Protein AF-A0A523Q8K5-F1 (afdb_monomer)

Mean predicted aligned error: 9.38 Å

Radius of gyration: 21.34 Å; Cα contacts (8 Å, |Δi|>4): 319; chains: 1; bounding box: 46×51×68 Å

Secondary structure (DSSP, 8-state):
-HHHHHHHHH-----S-EEEEEIIIIISTT-TTEEEEEETTEEEEEESS---HHHHHHHHHHHHHHHHHHSTTSPPEEEEEEE-----S----------S-------EEEEEEES---SSEEEEETTEEEEE-S---HHHHHHHHHTTHHHHS-TT-EEEEEE--TTS-THHHHHHHHHH-TTEEEEEEEPPPGGG--S-TTTS-EEEEEEEPPTT-------

Nearest PDB structures (foldseek):
  4hlb-assembly1_A  TM=6.028E-01  e=1.874E+00  Desulfovibrio piger ATCC 29098
  6n4o-assembly1_A  TM=7.023E-01  e=4.648E+00  Homo sapiens
  7d5y-assembly1_A  TM=3.509E-01  e=3.042E+00  Vibrio vulnificus
  7swf-assembly1_A  TM=4.786E-01  e=6.684E+00  Arabidopsis thaliana

Structure (mmCIF, N/CA/C/O backbone):
data_AF-A0A523Q8K5-F1
#
_entry.id   AF-A0A523Q8K5-F1
#
loop_
_atom_site.group_PDB
_atom_site.id
_atom_site.type_symbol
_atom_site.label_atom_id
_atom_site.label_alt_id
_atom_site.label_comp_id
_atom_site.label_asym_id
_atom_site.label_entity_id
_atom_site.label_seq_id
_atom_site.pdbx_PDB_ins_code
_atom_site.Cartn_x
_atom_site.Cartn_y
_atom_site.Cartn_z
_atom_site.occupancy
_atom_site.B_iso_or_equiv
_atom_site.auth_seq_id
_atom_site.auth_comp_id
_atom_site.auth_asym_id
_atom_site.auth_atom_id
_atom_site.pdbx_PDB_model_num
ATOM 1 N N . MET A 1 1 ? 18.437 1.087 -11.533 1.00 86.62 1 MET A N 1
ATOM 2 C CA . MET A 1 1 ? 17.273 0.336 -12.068 1.00 86.62 1 MET A CA 1
ATOM 3 C C . MET A 1 1 ? 17.537 -1.158 -12.331 1.00 86.62 1 MET A C 1
ATOM 5 O O . MET A 1 1 ? 16.583 -1.924 -12.376 1.00 86.62 1 MET A O 1
ATOM 9 N N . ARG A 1 2 ? 18.792 -1.629 -12.455 1.00 93.06 2 ARG A N 1
ATOM 10 C CA . ARG A 1 2 ? 19.117 -3.039 -12.772 1.00 93.06 2 ARG A CA 1
ATOM 11 C C . ARG A 1 2 ? 18.414 -4.084 -11.886 1.00 93.06 2 ARG A C 1
ATOM 13 O O . ARG A 1 2 ? 17.938 -5.081 -12.414 1.00 93.06 2 ARG A O 1
ATOM 20 N N . ALA A 1 3 ? 18.341 -3.871 -10.569 1.00 92.94 3 ALA A N 1
ATOM 21 C CA . ALA A 1 3 ? 17.717 -4.838 -9.655 1.00 92.94 3 ALA A CA 1
ATOM 22 C C . ALA A 1 3 ? 16.199 -4.963 -9.875 1.00 92.94 3 ALA A C 1
ATOM 24 O O . ALA A 1 3 ? 15.661 -6.068 -9.837 1.00 92.94 3 ALA A O 1
ATOM 25 N N . LEU A 1 4 ? 15.530 -3.845 -10.170 1.00 95.88 4 LEU A N 1
ATOM 26 C CA . LEU A 1 4 ? 14.110 -3.825 -10.520 1.00 95.88 4 LEU A CA 1
ATOM 27 C C . LEU A 1 4 ? 13.857 -4.638 -11.797 1.00 95.88 4 LEU A C 1
ATOM 29 O O . LEU A 1 4 ? 13.011 -5.526 -11.795 1.00 95.88 4 LEU A O 1
ATOM 33 N N . LEU A 1 5 ? 14.638 -4.401 -12.857 1.00 97.31 5 LEU A N 1
ATOM 34 C CA . LEU A 1 5 ? 14.498 -5.132 -14.124 1.00 97.31 5 LEU A CA 1
ATOM 35 C C . LEU A 1 5 ? 14.754 -6.637 -13.958 1.00 97.31 5 LEU A C 1
ATOM 37 O O . LEU A 1 5 ? 14.007 -7.449 -14.494 1.00 97.31 5 LEU A O 1
ATOM 41 N N . ALA A 1 6 ? 15.768 -7.019 -13.175 1.00 96.31 6 ALA A N 1
ATOM 42 C CA . ALA A 1 6 ? 16.038 -8.425 -12.867 1.00 96.31 6 ALA A CA 1
ATOM 43 C C . ALA A 1 6 ? 14.887 -9.082 -12.077 1.00 96.31 6 ALA A C 1
ATOM 45 O O . ALA A 1 6 ? 14.544 -10.241 -12.318 1.00 96.31 6 ALA A O 1
ATOM 46 N N . THR A 1 7 ? 14.261 -8.330 -11.167 1.00 95.81 7 THR A N 1
ATOM 47 C CA . THR A 1 7 ? 13.085 -8.793 -10.414 1.00 95.81 7 THR A CA 1
ATOM 48 C C . THR A 1 7 ? 11.903 -9.021 -11.352 1.00 95.81 7 THR A C 1
ATOM 50 O O . THR A 1 7 ? 11.294 -10.085 -11.312 1.00 95.81 7 THR A O 1
ATOM 53 N N . ILE A 1 8 ? 11.627 -8.077 -12.260 1.00 97.69 8 ILE A N 1
ATOM 54 C CA . ILE A 1 8 ? 10.577 -8.223 -13.278 1.00 97.69 8 ILE A CA 1
ATOM 55 C C . ILE A 1 8 ? 10.840 -9.459 -14.147 1.00 97.69 8 ILE A C 1
ATOM 57 O O . ILE A 1 8 ? 9.945 -10.275 -14.327 1.00 97.69 8 ILE A O 1
ATOM 61 N N . ALA A 1 9 ? 12.072 -9.662 -14.619 1.00 97.38 9 ALA A N 1
ATOM 62 C CA . ALA A 1 9 ? 12.415 -10.794 -15.484 1.00 97.38 9 ALA A CA 1
ATOM 63 C C . ALA A 1 9 ? 12.186 -12.177 -14.836 1.00 97.38 9 ALA A C 1
ATOM 65 O O . ALA A 1 9 ? 11.936 -13.152 -15.538 1.00 97.38 9 ALA A O 1
ATOM 66 N N . SER A 1 10 ? 12.259 -12.279 -13.505 1.00 95.88 10 SER A N 1
ATOM 67 C CA . SER A 1 10 ? 12.123 -13.541 -12.753 1.00 95.88 10 SER A CA 1
ATOM 68 C C . SER A 1 10 ? 10.786 -13.695 -12.017 1.00 95.88 10 SER A C 1
ATOM 70 O O . SER A 1 10 ? 10.537 -14.710 -11.368 1.00 95.88 10 SER A O 1
ATOM 72 N N . LEU A 1 11 ? 9.901 -12.711 -12.147 1.00 93.12 11 LEU A N 1
ATOM 73 C CA . LEU A 1 11 ? 8.642 -12.591 -11.423 1.00 93.12 11 LEU A CA 1
ATOM 74 C C . LEU A 1 11 ? 7.712 -13.803 -11.630 1.00 93.12 11 LEU A C 1
ATOM 76 O O . LEU A 1 11 ? 7.377 -14.092 -12.781 1.00 93.12 11 LEU A O 1
ATOM 80 N N . PRO A 1 12 ? 7.249 -14.513 -10.585 1.00 93.75 12 PRO A N 1
ATOM 81 C CA . PRO A 1 12 ? 6.134 -15.454 -10.727 1.00 93.75 12 PRO A CA 1
ATOM 82 C C . PRO A 1 12 ? 4.828 -14.703 -11.013 1.00 93.75 12 PRO A C 1
ATOM 84 O O . PRO A 1 12 ? 4.710 -13.537 -10.657 1.00 93.75 12 PRO A O 1
ATOM 87 N N . LYS A 1 13 ? 3.817 -15.358 -11.602 1.00 91.12 13 LYS A N 1
ATOM 88 C CA . LYS A 1 13 ? 2.498 -14.734 -11.815 1.00 91.12 13 LYS A CA 1
ATOM 89 C C . LYS A 1 13 ? 1.802 -14.475 -10.469 1.00 91.12 13 LYS A C 1
ATOM 91 O O . LYS A 1 13 ? 1.384 -15.446 -9.835 1.00 91.12 13 LYS A O 1
ATOM 96 N N . PRO A 1 14 ? 1.629 -13.214 -10.035 1.00 90.75 14 PRO A N 1
ATOM 97 C CA . PRO A 1 14 ? 0.889 -12.933 -8.814 1.00 90.75 14 PRO A CA 1
ATOM 98 C C . PRO A 1 14 ? -0.620 -13.108 -9.036 1.00 90.75 14 PRO A C 1
ATOM 100 O O . PRO A 1 14 ? -1.152 -12.793 -10.102 1.00 90.75 14 PRO A O 1
ATOM 103 N N . THR A 1 15 ? -1.318 -13.611 -8.019 1.00 89.88 15 THR A N 1
ATOM 104 C CA . THR A 1 15 ? -2.781 -13.816 -8.030 1.00 89.88 15 THR A CA 1
ATOM 105 C C . THR A 1 15 ? -3.521 -12.917 -7.042 1.00 89.88 15 THR A C 1
ATOM 107 O O . THR A 1 15 ? -4.728 -12.731 -7.172 1.00 89.88 15 THR A O 1
ATOM 110 N N . GLN A 1 16 ? -2.805 -12.343 -6.078 1.00 91.75 16 GLN A N 1
ATOM 111 C CA . GLN A 1 16 ? -3.324 -11.463 -5.034 1.00 91.75 16 GLN A CA 1
ATOM 112 C C . GLN A 1 16 ? -2.511 -10.171 -4.991 1.00 91.75 16 GLN A C 1
ATOM 114 O O . GLN A 1 16 ? -1.497 -10.049 -5.685 1.00 91.75 16 GLN A O 1
ATOM 119 N N . ALA A 1 17 ? -2.970 -9.208 -4.190 1.00 93.19 17 ALA A N 1
ATOM 120 C CA . ALA A 1 17 ? -2.175 -8.024 -3.908 1.00 93.19 17 ALA A CA 1
ATOM 121 C C . ALA A 1 17 ? -0.816 -8.413 -3.321 1.00 93.19 17 ALA A C 1
ATOM 123 O O . ALA A 1 17 ? -0.751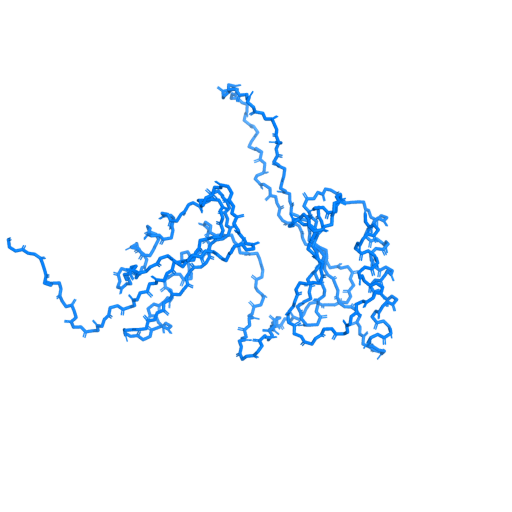 -9.219 -2.396 1.00 93.19 17 ALA A O 1
ATOM 124 N N . CYS A 1 18 ? 0.267 -7.850 -3.847 1.00 91.75 18 CYS A N 1
ATOM 125 C CA . CYS A 1 18 ? 1.588 -8.050 -3.265 1.00 91.75 18 CYS A CA 1
ATOM 126 C C . CYS A 1 18 ? 2.567 -6.943 -3.650 1.00 91.75 18 CYS A C 1
ATOM 128 O O . CYS A 1 18 ? 2.466 -6.327 -4.712 1.00 91.75 18 CYS A O 1
ATOM 130 N N . ARG A 1 19 ? 3.574 -6.743 -2.796 1.00 92.44 19 ARG A N 1
ATOM 131 C CA . ARG A 1 19 ? 4.775 -5.995 -3.158 1.00 92.44 19 ARG A CA 1
ATOM 132 C C . ARG A 1 19 ? 5.777 -6.934 -3.808 1.00 92.44 19 ARG A C 1
ATOM 134 O O . ARG A 1 19 ? 6.246 -7.876 -3.178 1.00 92.44 19 ARG A O 1
ATOM 141 N N . VAL A 1 20 ? 6.132 -6.637 -5.050 1.00 93.56 20 VAL A N 1
ATOM 142 C CA . VAL A 1 20 ? 7.079 -7.421 -5.849 1.00 93.56 20 VAL A CA 1
ATOM 143 C C . VAL A 1 20 ? 8.499 -6.884 -5.729 1.00 93.56 20 VAL A C 1
ATOM 145 O O . VAL A 1 20 ? 9.450 -7.658 -5.685 1.00 93.56 20 VAL A O 1
ATOM 148 N N . PHE A 1 21 ? 8.658 -5.563 -5.649 1.00 92.94 21 PHE A N 1
ATOM 149 C CA . PHE A 1 21 ? 9.959 -4.932 -5.452 1.00 92.94 21 PHE A CA 1
ATOM 150 C C . PHE A 1 21 ? 9.873 -3.869 -4.364 1.00 92.94 21 PHE A C 1
ATOM 152 O O . PHE A 1 21 ? 9.024 -2.977 -4.422 1.00 92.94 21 PHE A O 1
ATOM 159 N N . HIS A 1 22 ? 10.774 -3.938 -3.383 1.00 88.12 22 HIS A N 1
ATOM 160 C CA . HIS A 1 22 ? 10.856 -2.971 -2.294 1.00 88.12 22 HIS A CA 1
ATOM 161 C C . HIS A 1 22 ? 12.260 -2.370 -2.191 1.00 88.12 22 HIS A C 1
ATOM 163 O O . HIS A 1 22 ? 13.098 -2.834 -1.422 1.00 88.12 22 HIS A O 1
ATOM 169 N N . GLY A 1 23 ? 12.524 -1.314 -2.961 1.00 85.31 23 GLY A N 1
ATOM 170 C CA . GLY A 1 23 ? 13.805 -0.615 -2.913 1.00 85.31 23 GLY A CA 1
ATOM 171 C C . GLY A 1 23 ? 13.998 0.176 -1.623 1.00 85.31 23 GLY A C 1
ATOM 172 O O . GLY A 1 23 ? 15.058 0.113 -1.004 1.00 85.31 23 GLY A O 1
ATOM 173 N N . ARG A 1 24 ? 12.962 0.905 -1.188 1.00 74.12 24 ARG A N 1
ATOM 174 C CA . ARG A 1 24 ? 13.029 1.837 -0.048 1.00 74.12 24 ARG A CA 1
ATOM 175 C C . ARG A 1 24 ? 13.482 1.199 1.270 1.00 74.12 24 ARG A C 1
ATOM 177 O O . ARG A 1 24 ? 14.104 1.878 2.078 1.00 74.12 24 ARG A O 1
ATOM 184 N N . GLY A 1 25 ? 13.198 -0.085 1.479 1.00 66.44 25 GLY A N 1
ATOM 185 C CA . GLY A 1 25 ? 13.599 -0.821 2.682 1.00 66.44 25 GLY A CA 1
ATOM 186 C C . GLY A 1 25 ? 15.080 -1.204 2.735 1.00 66.44 25 GLY A C 1
ATOM 187 O O . GLY A 1 25 ? 15.475 -1.925 3.642 1.00 66.44 25 GLY A O 1
ATOM 188 N N . GLY A 1 26 ? 15.900 -0.781 1.764 1.00 70.50 26 GLY A N 1
ATOM 189 C CA . GLY A 1 26 ? 17.350 -1.002 1.773 1.00 70.50 26 GLY A CA 1
ATOM 190 C C . GLY A 1 26 ? 17.799 -2.407 1.354 1.00 70.50 26 GLY A C 1
ATOM 191 O O . GLY A 1 26 ? 18.996 -2.677 1.332 1.00 70.50 26 GLY A O 1
ATOM 192 N N . LEU A 1 27 ? 16.873 -3.292 0.963 1.00 70.62 27 LEU A N 1
ATOM 193 C CA . LEU A 1 27 ? 17.191 -4.641 0.469 1.00 70.62 27 LEU A CA 1
ATOM 194 C C . LEU A 1 27 ? 17.961 -4.614 -0.865 1.00 70.62 27 LEU A C 1
ATOM 196 O O . LEU A 1 27 ? 18.712 -5.536 -1.184 1.00 70.62 27 LEU A O 1
ATOM 200 N N . HIS A 1 28 ? 17.789 -3.543 -1.643 1.00 79.12 28 HIS A N 1
ATOM 201 C CA . HIS A 1 28 ? 18.439 -3.342 -2.933 1.00 79.12 28 HIS A CA 1
ATOM 202 C C . HIS A 1 28 ? 19.226 -2.023 -2.924 1.00 79.12 28 HIS A C 1
ATOM 204 O O . HIS A 1 28 ? 18.664 -0.989 -3.295 1.00 79.12 28 HIS A O 1
ATOM 210 N N . PRO A 1 29 ? 20.516 -2.037 -2.534 1.00 79.88 29 PRO A N 1
ATOM 211 C CA . PRO A 1 29 ? 21.333 -0.828 -2.482 1.00 79.88 29 PRO A CA 1
ATOM 212 C C . PRO A 1 29 ? 21.302 -0.034 -3.797 1.00 79.88 29 PRO A C 1
ATOM 214 O O . PRO A 1 29 ? 21.444 -0.601 -4.889 1.00 79.88 29 PRO A O 1
ATOM 217 N N . GLY A 1 30 ? 21.087 1.279 -3.698 1.00 86.81 30 GLY A N 1
ATOM 218 C CA . GLY A 1 30 ? 21.015 2.199 -4.838 1.00 86.81 30 GLY A CA 1
ATOM 219 C C . GLY A 1 30 ? 19.712 2.123 -5.643 1.00 86.81 30 GLY A C 1
ATOM 220 O O . GLY A 1 30 ? 19.657 2.612 -6.772 1.00 86.81 30 GLY A O 1
ATOM 221 N N . HIS A 1 31 ? 18.681 1.456 -5.120 1.00 89.50 31 HIS A N 1
ATOM 222 C CA . HIS A 1 31 ? 17.362 1.338 -5.751 1.00 89.50 31 HIS A CA 1
ATOM 223 C C . HIS A 1 31 ? 16.234 1.841 -4.843 1.00 89.50 31 HIS A C 1
ATOM 225 O O . HIS A 1 31 ? 15.070 1.537 -5.090 1.00 89.50 31 HIS A O 1
ATOM 231 N N . GLU A 1 32 ? 16.560 2.631 -3.820 1.00 87.62 32 GLU A N 1
ATOM 232 C CA . GLU A 1 32 ? 15.648 3.093 -2.769 1.00 87.62 32 GLU A CA 1
ATOM 233 C C . GLU A 1 32 ? 14.470 3.904 -3.312 1.00 87.62 32 GLU A C 1
ATOM 235 O O . GLU A 1 32 ? 13.407 3.944 -2.692 1.00 87.62 32 GLU A O 1
ATOM 240 N N . GLN A 1 33 ? 14.642 4.506 -4.490 1.00 90.44 33 GLN A N 1
ATOM 241 C CA . GLN A 1 33 ? 13.593 5.264 -5.153 1.00 90.44 33 GLN A CA 1
ATOM 242 C C . GLN A 1 33 ? 12.451 4.390 -5.681 1.00 90.44 33 GLN A C 1
ATOM 244 O O . GLN A 1 33 ? 11.387 4.932 -5.918 1.00 90.44 33 GLN A O 1
ATOM 249 N N . TRP A 1 34 ? 12.626 3.074 -5.849 1.00 93.19 34 TRP A N 1
ATOM 250 C CA . TRP A 1 34 ? 11.655 2.223 -6.543 1.00 93.19 34 TRP A CA 1
ATOM 251 C C . TRP A 1 34 ? 10.832 1.335 -5.607 1.00 93.19 34 TRP A C 1
ATOM 253 O O . TRP A 1 34 ? 11.369 0.636 -4.743 1.00 93.19 34 TRP A O 1
ATOM 263 N N . ALA A 1 35 ? 9.529 1.265 -5.866 1.00 94.25 35 ALA A N 1
ATOM 264 C CA . ALA A 1 35 ? 8.662 0.182 -5.418 1.00 94.25 35 ALA A CA 1
ATOM 265 C C . ALA A 1 35 ? 7.807 -0.322 -6.590 1.00 94.25 35 ALA A C 1
ATOM 267 O O . ALA A 1 35 ? 7.341 0.479 -7.397 1.00 94.25 35 ALA A O 1
ATOM 268 N N . LEU A 1 36 ? 7.613 -1.638 -6.682 1.00 96.94 36 LEU A N 1
ATOM 269 C CA . LEU A 1 36 ? 6.700 -2.262 -7.641 1.00 96.94 36 LEU A CA 1
ATOM 270 C C . LEU A 1 36 ? 5.695 -3.107 -6.869 1.00 96.94 36 LEU A C 1
ATOM 272 O O . LEU A 1 36 ? 6.079 -4.066 -6.195 1.00 96.94 36 LEU A O 1
ATOM 276 N N . ASP A 1 37 ? 4.426 -2.748 -6.990 1.00 96.06 37 ASP A N 1
ATOM 277 C CA . ASP A 1 37 ? 3.298 -3.424 -6.364 1.00 96.06 37 ASP A CA 1
ATOM 278 C C . ASP A 1 37 ? 2.372 -3.997 -7.447 1.00 96.06 37 ASP A C 1
ATOM 280 O O . ASP A 1 37 ? 2.225 -3.425 -8.530 1.00 96.06 37 ASP A O 1
ATOM 284 N N . PHE A 1 38 ? 1.733 -5.127 -7.159 1.00 96.19 38 PHE A N 1
ATOM 285 C CA . PHE A 1 38 ? 0.650 -5.670 -7.967 1.00 96.19 38 PHE A CA 1
ATOM 286 C C . PHE A 1 38 ? -0.649 -5.589 -7.180 1.00 96.19 38 PHE A C 1
ATOM 288 O O . PHE A 1 38 ? -0.749 -6.124 -6.081 1.00 96.19 38 PHE A O 1
ATOM 295 N N . TYR A 1 39 ? -1.648 -4.944 -7.768 1.00 95.25 39 TYR A N 1
ATOM 296 C CA . TYR A 1 39 ? -3.011 -4.842 -7.267 1.00 95.25 39 TYR A CA 1
ATOM 297 C C . TYR A 1 39 ? -3.931 -5.382 -8.360 1.00 95.25 39 TYR A C 1
ATOM 299 O O . TYR A 1 39 ? -4.343 -4.604 -9.226 1.00 95.25 39 TYR A O 1
ATOM 307 N N . PRO A 1 40 ? -4.218 -6.700 -8.388 1.00 94.56 40 PRO A N 1
ATOM 308 C CA . PRO A 1 40 ? -4.821 -7.347 -9.546 1.00 94.56 40 PRO A CA 1
ATOM 309 C C . PRO A 1 40 ? -6.010 -6.555 -10.124 1.00 94.56 40 PRO A C 1
ATOM 311 O O . PRO A 1 40 ? -6.880 -6.132 -9.357 1.00 94.56 40 PRO A O 1
ATOM 314 N N . PRO A 1 41 ? -6.064 -6.315 -11.449 1.00 95.06 41 PRO A N 1
ATOM 315 C CA . PRO A 1 41 ? -5.124 -6.729 -12.501 1.00 95.06 41 PRO A CA 1
ATOM 316 C C . PRO A 1 41 ? -4.059 -5.663 -12.862 1.00 95.06 41 PRO A C 1
ATOM 318 O O . PRO A 1 41 ? -3.568 -5.661 -13.990 1.00 95.06 41 PRO A O 1
ATOM 321 N N . VAL A 1 42 ? -3.754 -4.719 -11.966 1.00 96.88 42 VAL A N 1
ATOM 322 C CA . VAL A 1 42 ? -2.948 -3.516 -12.240 1.00 96.88 42 VAL A CA 1
ATOM 323 C C . VAL A 1 42 ? -1.588 -3.579 -11.546 1.00 96.88 42 VAL A C 1
ATOM 325 O O . VAL A 1 42 ? -1.496 -3.849 -10.351 1.00 96.88 42 VAL A O 1
ATOM 328 N N . TRP A 1 43 ? -0.530 -3.260 -12.283 1.00 97.81 43 TRP A N 1
ATOM 329 C CA . TRP A 1 43 ? 0.802 -3.001 -11.738 1.00 97.81 43 TRP A CA 1
ATOM 330 C C . TRP A 1 43 ? 0.951 -1.525 -11.358 1.00 97.81 43 TRP A C 1
ATOM 332 O O . TRP A 1 43 ? 0.598 -0.643 -12.140 1.00 97.81 43 TRP A O 1
ATOM 342 N N . LEU A 1 44 ? 1.504 -1.245 -10.181 1.00 97.06 44 LEU A N 1
ATOM 343 C CA . LEU A 1 44 ? 1.831 0.104 -9.730 1.00 97.06 44 LEU A CA 1
ATOM 344 C C . LEU A 1 44 ? 3.343 0.222 -9.542 1.00 97.06 44 LEU A C 1
ATOM 346 O O . LEU A 1 44 ? 3.910 -0.398 -8.641 1.00 97.06 44 LEU A O 1
ATOM 350 N N . LEU A 1 45 ? 3.988 1.029 -10.383 1.00 97.56 45 LEU A N 1
ATOM 351 C CA . LEU A 1 45 ? 5.381 1.423 -10.200 1.00 97.56 45 LEU A CA 1
ATOM 352 C C . LEU A 1 45 ? 5.422 2.774 -9.489 1.00 97.56 45 LEU A C 1
ATOM 354 O O . LEU A 1 45 ? 5.003 3.776 -10.064 1.00 97.56 45 LEU A O 1
ATOM 358 N N . THR A 1 46 ? 5.981 2.815 -8.285 1.00 95.19 46 THR A N 1
ATOM 359 C CA . THR A 1 46 ? 6.153 4.054 -7.522 1.00 95.19 46 THR A CA 1
ATOM 360 C C . THR A 1 46 ? 7.614 4.487 -7.528 1.00 95.19 46 THR A C 1
ATOM 362 O O . THR A 1 46 ? 8.495 3.680 -7.213 1.00 95.19 46 THR A O 1
ATOM 365 N N . SER A 1 47 ? 7.861 5.762 -7.844 1.00 93.69 47 SER A N 1
ATOM 366 C CA . SER A 1 47 ? 9.155 6.420 -7.655 1.00 93.69 47 SER A CA 1
ATOM 367 C C . SER A 1 47 ? 9.098 7.505 -6.581 1.00 93.69 47 SER A C 1
ATOM 369 O O . SER A 1 47 ? 8.158 8.299 -6.548 1.00 93.69 47 SER A O 1
ATOM 371 N N . PHE A 1 48 ? 10.133 7.562 -5.742 1.00 88.75 48 PHE A N 1
ATOM 372 C CA . PHE A 1 48 ? 10.353 8.606 -4.727 1.00 88.75 48 PHE A CA 1
ATOM 373 C C . PHE A 1 48 ? 11.378 9.671 -5.158 1.00 88.75 48 PHE A C 1
ATOM 375 O O . PHE A 1 48 ? 11.832 10.474 -4.344 1.00 88.75 48 PHE A O 1
ATOM 382 N N . ALA A 1 49 ? 11.789 9.632 -6.424 1.00 88.44 49 ALA A N 1
ATOM 383 C CA . ALA A 1 49 ? 12.673 10.600 -7.058 1.00 88.44 49 ALA A CA 1
ATOM 384 C C . ALA A 1 49 ? 12.221 10.846 -8.502 1.00 88.44 49 ALA A C 1
ATOM 386 O O . ALA A 1 49 ? 11.481 10.035 -9.069 1.00 88.44 49 ALA A O 1
ATOM 387 N N . SER A 1 50 ? 12.711 11.930 -9.106 1.00 89.88 50 SER A N 1
ATOM 388 C CA . SER A 1 50 ? 12.475 12.226 -10.518 1.00 89.88 50 SER A CA 1
ATOM 389 C C . SER A 1 50 ? 12.900 11.059 -11.410 1.00 89.88 50 SER A C 1
ATOM 391 O O . SER A 1 50 ? 13.924 10.418 -11.169 1.00 89.88 50 SER A O 1
ATOM 393 N N . VAL A 1 51 ? 12.104 10.801 -12.446 1.00 92.00 51 VAL A N 1
ATOM 394 C CA . VAL A 1 51 ? 12.298 9.693 -13.383 1.00 92.00 51 VAL A CA 1
ATOM 395 C C . VAL A 1 51 ? 12.237 10.224 -14.804 1.00 92.00 51 VAL A C 1
ATOM 397 O O . VAL A 1 51 ? 11.377 11.042 -15.126 1.00 92.00 51 VAL A O 1
ATOM 400 N N . THR A 1 52 ? 13.138 9.744 -15.652 1.00 94.50 52 THR A N 1
ATOM 401 C CA . THR A 1 52 ? 13.136 10.048 -17.086 1.00 94.50 52 THR A CA 1
ATOM 402 C C . THR A 1 52 ? 12.162 9.153 -17.861 1.00 94.50 52 THR A C 1
ATOM 404 O O . THR A 1 52 ? 11.895 8.015 -17.468 1.00 94.50 52 THR A O 1
ATOM 407 N N . ASP A 1 53 ? 11.648 9.620 -19.002 1.00 95.25 53 ASP A N 1
ATOM 408 C CA . ASP A 1 53 ? 10.777 8.780 -19.837 1.00 95.25 53 ASP A CA 1
ATOM 409 C C . ASP A 1 53 ? 11.509 7.531 -20.371 1.00 95.25 53 ASP A C 1
ATOM 411 O O . ASP A 1 53 ? 10.902 6.463 -20.419 1.00 95.25 53 ASP A O 1
ATOM 415 N N . ASP A 1 54 ? 12.818 7.612 -20.642 1.00 97.00 54 ASP A N 1
ATOM 416 C CA . ASP A 1 54 ? 13.649 6.465 -21.051 1.00 97.00 54 ASP A CA 1
ATOM 417 C C . ASP A 1 54 ? 13.709 5.366 -19.977 1.00 97.00 54 ASP A C 1
ATOM 419 O O . ASP A 1 54 ? 13.736 4.169 -20.281 1.00 97.00 54 ASP A O 1
ATOM 423 N N . GLU A 1 55 ? 13.751 5.747 -18.697 1.00 96.25 55 GLU A N 1
ATOM 424 C CA . GLU A 1 55 ? 13.700 4.782 -17.598 1.00 96.25 55 GLU A CA 1
ATOM 425 C C . GLU A 1 55 ? 12.328 4.111 -17.516 1.00 96.25 55 GLU A C 1
ATOM 427 O O . GLU A 1 55 ? 12.241 2.895 -17.334 1.00 96.25 55 GLU A O 1
ATOM 432 N N . LEU A 1 56 ? 11.250 4.878 -17.699 1.00 97.38 56 LEU A N 1
ATOM 433 C CA . LEU A 1 56 ? 9.889 4.340 -17.692 1.00 97.38 56 LEU A CA 1
ATOM 434 C C . LEU A 1 56 ? 9.619 3.448 -18.902 1.00 97.38 56 LEU A C 1
ATOM 436 O O . LEU A 1 56 ? 8.952 2.424 -18.754 1.00 97.38 56 LEU A O 1
ATOM 440 N N . GLU A 1 57 ? 10.178 3.769 -20.067 1.00 97.94 57 GLU A N 1
ATOM 441 C CA . GLU A 1 57 ? 10.103 2.923 -21.256 1.00 97.94 57 GLU A CA 1
ATOM 442 C C . GLU A 1 57 ? 10.820 1.583 -21.032 1.00 97.94 57 GLU A C 1
ATOM 444 O O . GLU A 1 57 ? 10.290 0.528 -21.385 1.00 97.94 57 GLU A O 1
ATOM 449 N N . GLN A 1 58 ? 11.993 1.587 -20.387 1.00 98.19 58 GLN A N 1
ATOM 450 C CA . GLN A 1 58 ? 12.704 0.354 -20.029 1.00 98.19 58 GLN A CA 1
ATOM 451 C C . GLN A 1 58 ? 11.890 -0.532 -19.080 1.00 98.19 58 GLN A C 1
ATOM 453 O O . GLN A 1 58 ? 11.828 -1.748 -19.282 1.00 98.19 58 GLN A O 1
ATOM 458 N N . VAL A 1 59 ? 11.247 0.052 -18.062 1.00 98.19 59 VAL A N 1
ATOM 459 C CA . VAL A 1 59 ? 10.362 -0.708 -17.164 1.00 98.19 59 VAL A CA 1
ATOM 460 C C . VAL A 1 59 ? 9.136 -1.223 -17.916 1.00 98.19 59 VAL A C 1
ATOM 462 O O . VAL A 1 59 ? 8.779 -2.388 -17.751 1.00 98.19 59 VAL A O 1
ATOM 465 N N . GLY A 1 60 ? 8.537 -0.399 -18.781 1.00 98.31 60 GLY A N 1
ATOM 466 C CA . GLY A 1 60 ? 7.407 -0.783 -19.624 1.00 98.31 60 GLY A CA 1
ATOM 467 C C . GLY A 1 60 ? 7.719 -2.000 -20.494 1.00 98.31 60 GLY A C 1
ATOM 468 O O . GLY A 1 60 ? 6.995 -2.990 -20.428 1.00 98.31 60 GLY A O 1
ATOM 469 N N . LYS A 1 61 ? 8.847 -1.981 -21.217 1.00 98.50 61 LYS A N 1
ATOM 470 C CA . LYS A 1 61 ? 9.313 -3.114 -22.039 1.00 98.50 61 LYS A CA 1
ATOM 471 C C . LYS A 1 61 ? 9.549 -4.376 -21.211 1.00 98.50 61 LYS A C 1
ATOM 473 O O . LYS A 1 61 ? 9.190 -5.469 -21.641 1.00 98.50 61 LYS A O 1
ATOM 478 N N . ALA A 1 62 ? 10.138 -4.242 -20.021 1.00 98.50 62 ALA A N 1
ATOM 479 C CA . ALA A 1 62 ? 10.373 -5.381 -19.137 1.00 98.50 62 ALA A CA 1
ATOM 480 C C . ALA A 1 62 ? 9.061 -5.995 -18.620 1.00 98.50 62 ALA A C 1
ATOM 482 O O . ALA A 1 62 ? 8.917 -7.219 -18.620 1.00 98.50 62 ALA A O 1
ATOM 483 N N . LEU A 1 63 ? 8.100 -5.161 -18.203 1.00 98.38 63 LEU A N 1
ATOM 484 C CA . LEU A 1 63 ? 6.778 -5.613 -17.765 1.00 98.38 63 LEU A CA 1
ATOM 485 C C . LEU A 1 63 ? 6.002 -6.262 -18.911 1.00 98.38 63 LEU A C 1
ATOM 487 O O . LEU A 1 63 ? 5.408 -7.314 -18.704 1.00 98.38 63 LEU A O 1
ATOM 491 N N . GLU A 1 64 ? 6.027 -5.677 -20.109 1.00 98.25 64 GLU A N 1
ATOM 492 C CA . GLU A 1 64 ? 5.354 -6.216 -21.294 1.00 98.25 64 GLU A CA 1
ATOM 493 C C . GLU A 1 64 ? 5.900 -7.593 -21.675 1.00 98.25 64 GLU A C 1
ATOM 495 O O . GLU A 1 64 ? 5.129 -8.549 -21.782 1.00 98.25 64 GLU A O 1
ATOM 500 N N . ALA A 1 65 ? 7.227 -7.719 -21.788 1.00 98.19 65 ALA A N 1
ATOM 501 C CA . ALA A 1 65 ? 7.879 -8.986 -22.101 1.00 98.19 65 ALA A CA 1
ATOM 502 C C . ALA A 1 65 ? 7.527 -10.067 -21.070 1.00 98.19 65 ALA A C 1
ATOM 504 O O . ALA A 1 65 ? 7.106 -11.164 -21.437 1.00 98.19 65 ALA A O 1
ATOM 505 N N . ARG A 1 66 ? 7.625 -9.750 -19.771 1.00 98.12 66 ARG A N 1
ATOM 506 C CA . ARG A 1 66 ? 7.306 -10.725 -18.726 1.00 98.12 66 ARG A CA 1
ATOM 507 C C . ARG A 1 66 ? 5.819 -11.070 -18.689 1.00 98.12 66 ARG A C 1
ATOM 509 O O . ARG A 1 66 ? 5.461 -12.230 -18.498 1.00 98.12 66 ARG A O 1
ATOM 516 N N . TRP A 1 67 ? 4.936 -10.089 -18.847 1.00 97.69 67 TRP A N 1
ATOM 517 C CA . TRP A 1 67 ? 3.494 -10.320 -18.786 1.00 97.69 67 TRP A CA 1
ATOM 518 C C . TRP A 1 67 ? 2.998 -11.169 -19.957 1.00 97.69 67 TRP A C 1
ATOM 520 O O . TRP A 1 67 ? 2.141 -12.026 -19.750 1.00 97.69 67 TRP A O 1
ATOM 530 N N . ALA A 1 68 ? 3.588 -11.015 -21.146 1.00 97.00 68 ALA A N 1
ATOM 531 C CA . ALA A 1 68 ? 3.308 -11.880 -22.289 1.00 97.00 68 ALA A CA 1
ATOM 532 C C . ALA A 1 68 ? 3.603 -13.364 -21.991 1.00 97.00 68 ALA A C 1
ATOM 534 O O . ALA A 1 68 ? 2.861 -14.232 -22.449 1.00 97.00 68 ALA A O 1
ATOM 535 N N . GLU A 1 69 ? 4.629 -13.659 -21.184 1.00 97.69 69 GLU A N 1
ATOM 536 C CA . GLU A 1 69 ? 4.936 -15.019 -20.718 1.00 97.69 69 GLU A CA 1
ATOM 537 C C . GLU A 1 69 ? 3.965 -15.497 -19.623 1.00 97.69 69 GLU A C 1
ATOM 539 O O . GLU A 1 69 ? 3.478 -16.626 -19.664 1.00 97.69 69 GLU A O 1
ATOM 544 N N . LEU A 1 70 ? 3.675 -14.651 -18.627 1.00 96.38 70 LEU A N 1
ATOM 545 C CA . LEU A 1 70 ? 2.874 -15.024 -17.449 1.00 96.38 70 LEU A CA 1
ATOM 546 C C . LEU A 1 70 ? 1.361 -15.081 -17.725 1.00 96.38 70 LEU A C 1
ATOM 548 O O . LEU A 1 70 ? 0.611 -15.805 -17.058 1.00 96.38 70 LEU A O 1
ATOM 552 N N . ALA A 1 71 ? 0.873 -14.279 -18.664 1.00 95.44 71 ALA A N 1
ATOM 553 C CA . ALA A 1 71 ? -0.542 -14.145 -18.979 1.00 95.44 71 ALA A CA 1
ATOM 554 C C . ALA A 1 71 ? -0.773 -13.912 -20.486 1.00 95.44 71 ALA A C 1
ATOM 556 O O . ALA A 1 71 ? -1.283 -12.855 -20.867 1.00 95.44 71 ALA A O 1
ATOM 557 N N . PRO A 1 72 ? -0.452 -14.898 -21.350 1.00 96.00 72 PRO A N 1
ATOM 558 C CA . PRO A 1 72 ? -0.632 -14.764 -22.792 1.00 96.00 72 PRO A CA 1
ATOM 559 C C . PRO A 1 72 ? -2.056 -14.325 -23.157 1.00 96.00 72 PRO A C 1
ATOM 561 O O . PRO A 1 72 ? -3.037 -14.898 -22.677 1.00 96.00 72 PRO A O 1
ATOM 564 N N . GLY A 1 73 ? -2.168 -13.296 -23.999 1.00 94.81 73 GLY A N 1
ATOM 565 C CA . GLY A 1 73 ? -3.448 -12.749 -24.463 1.00 94.81 73 GLY A CA 1
ATOM 566 C C . GLY A 1 73 ? -4.190 -11.853 -23.463 1.00 94.81 73 GLY A C 1
ATOM 567 O O . GLY A 1 73 ? -5.239 -11.317 -23.814 1.00 94.81 73 GLY A O 1
ATOM 568 N N . GLN A 1 74 ? -3.675 -11.655 -22.244 1.00 95.50 74 GLN A N 1
ATOM 569 C CA . GLN A 1 74 ? -4.241 -10.690 -21.297 1.00 95.50 74 GLN A CA 1
ATOM 570 C C . GLN A 1 74 ? -3.574 -9.317 -21.459 1.00 95.50 74 GLN A C 1
ATOM 572 O O . GLN A 1 74 ? -2.357 -9.252 -21.645 1.00 95.50 74 GLN A O 1
ATOM 577 N N . PRO A 1 75 ? -4.326 -8.207 -21.353 1.00 96.50 75 PRO A N 1
ATOM 578 C CA . PRO A 1 75 ? -3.734 -6.877 -21.419 1.00 96.50 75 PRO A CA 1
ATOM 579 C C . PRO A 1 75 ? -2.809 -6.636 -20.220 1.00 96.50 75 PRO A C 1
ATOM 581 O O . PRO A 1 75 ? -3.113 -7.045 -19.096 1.00 96.50 75 PRO A O 1
ATOM 584 N N . LEU A 1 76 ? -1.698 -5.936 -20.451 1.00 97.81 76 LEU A N 1
ATOM 585 C CA . LEU A 1 76 ? -0.895 -5.355 -19.380 1.00 97.81 76 LEU A CA 1
ATOM 586 C C . LEU A 1 76 ? -1.553 -4.046 -18.929 1.00 97.81 76 LEU A C 1
ATOM 588 O O . LEU A 1 76 ? -1.686 -3.116 -19.722 1.00 97.81 76 LEU A O 1
ATOM 592 N N . ASN A 1 77 ? -1.921 -3.963 -17.651 1.00 98.06 77 ASN A N 1
ATOM 593 C CA . ASN A 1 77 ? -2.400 -2.727 -17.038 1.00 98.06 77 ASN A CA 1
ATOM 594 C C . ASN A 1 77 ? -1.348 -2.225 -16.058 1.00 98.06 77 ASN A C 1
ATOM 596 O O . ASN A 1 77 ? -1.034 -2.932 -15.097 1.00 98.06 77 ASN A O 1
ATOM 600 N N . TRP A 1 78 ? -0.813 -1.024 -16.269 1.00 98.31 78 TRP A N 1
ATOM 601 C CA . TRP A 1 78 ? 0.113 -0.453 -15.298 1.00 98.31 78 TRP A CA 1
ATOM 602 C C . TRP A 1 78 ? 0.066 1.066 -15.205 1.00 98.31 78 TRP A C 1
ATOM 604 O O . TRP A 1 78 ? -0.194 1.781 -16.177 1.00 98.31 78 TRP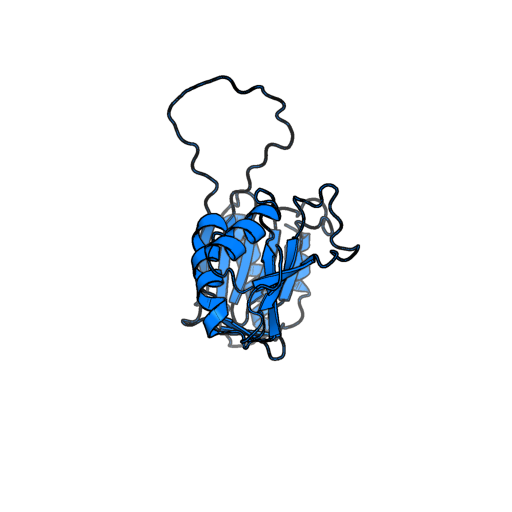 A O 1
ATOM 614 N N . VAL A 1 79 ? 0.315 1.538 -13.990 1.00 97.62 79 VAL A N 1
ATOM 615 C CA . VAL A 1 79 ? 0.317 2.942 -13.598 1.00 97.62 79 VAL A CA 1
ATOM 616 C C . VAL A 1 79 ? 1.690 3.274 -13.032 1.00 97.62 79 VAL A C 1
ATOM 618 O O . VAL A 1 79 ? 2.250 2.518 -12.237 1.00 97.62 79 VAL A O 1
ATOM 621 N N . PHE A 1 80 ? 2.218 4.423 -13.433 1.00 97.50 80 PHE A N 1
ATOM 622 C CA . PHE A 1 80 ? 3.358 5.047 -12.785 1.00 97.50 80 PHE A CA 1
ATOM 623 C C . PHE A 1 80 ? 2.865 6.062 -11.753 1.00 97.50 80 PHE A C 1
ATOM 625 O O . PHE A 1 80 ? 1.976 6.860 -12.046 1.00 97.50 80 PHE A O 1
ATOM 632 N N . GLN A 1 81 ? 3.448 6.039 -10.559 1.00 94.56 81 GLN A N 1
ATOM 633 C CA . GLN A 1 81 ? 3.212 7.008 -9.503 1.00 94.56 81 GLN A CA 1
ATOM 634 C C . GLN A 1 81 ? 4.527 7.685 -9.116 1.00 94.56 81 GLN A C 1
ATOM 636 O O . GLN A 1 81 ? 5.465 7.030 -8.665 1.00 94.56 81 GLN A O 1
ATOM 641 N N . HIS A 1 82 ? 4.578 9.007 -9.224 1.00 92.25 82 HIS A N 1
ATOM 642 C CA . HIS A 1 82 ? 5.650 9.804 -8.648 1.00 92.25 82 HIS A CA 1
ATOM 643 C C . HIS A 1 82 ? 5.187 10.378 -7.311 1.00 92.25 82 HIS A C 1
ATOM 645 O O . HIS A 1 82 ? 4.118 10.986 -7.217 1.00 92.25 82 HIS A O 1
ATOM 651 N N . ARG A 1 83 ? 5.982 10.167 -6.264 1.00 86.62 83 ARG A N 1
ATOM 652 C CA . ARG A 1 83 ? 5.781 10.767 -4.947 1.00 86.62 83 ARG A CA 1
ATOM 653 C C . ARG A 1 83 ? 6.984 11.635 -4.639 1.00 86.62 83 ARG A C 1
ATOM 655 O O . ARG A 1 83 ? 8.049 11.105 -4.329 1.00 86.62 83 ARG A O 1
ATOM 662 N N . ASP A 1 84 ? 6.796 12.949 -4.688 1.00 70.25 84 ASP A N 1
ATOM 663 C CA . ASP A 1 84 ? 7.842 13.881 -4.284 1.00 70.25 84 ASP A CA 1
ATOM 664 C C . ASP A 1 84 ? 8.078 13.770 -2.777 1.00 70.25 84 ASP A C 1
ATOM 666 O O . ASP A 1 84 ? 7.359 14.336 -1.953 1.00 70.25 84 ASP A O 1
ATOM 670 N N . GLU A 1 85 ? 9.112 13.021 -2.410 1.00 62.88 85 GLU A N 1
ATOM 671 C CA . GLU A 1 85 ? 9.617 12.931 -1.046 1.00 62.88 85 GLU A CA 1
ATOM 672 C C . GLU A 1 85 ? 10.947 13.669 -0.910 1.00 62.88 85 GLU A C 1
ATOM 674 O O . GLU A 1 85 ? 11.885 13.136 -0.312 1.00 62.88 85 GLU A O 1
ATOM 679 N N . TYR A 1 86 ? 11.068 14.888 -1.457 1.00 45.56 86 TYR A N 1
ATOM 680 C CA . TYR A 1 86 ? 12.267 15.694 -1.220 1.00 45.56 86 TYR A CA 1
ATOM 681 C C . TYR A 1 86 ? 12.471 15.891 0.290 1.00 45.56 86 TYR A C 1
ATOM 683 O O . TYR A 1 86 ? 11.845 16.722 0.946 1.00 45.56 86 TYR A O 1
ATOM 691 N N . ARG A 1 87 ? 13.369 15.076 0.842 1.00 49.78 87 ARG A N 1
ATOM 692 C CA . ARG A 1 87 ? 13.860 15.114 2.211 1.00 49.78 87 ARG A CA 1
ATOM 693 C C . ARG A 1 87 ? 15.333 15.493 2.094 1.00 49.78 87 ARG A C 1
ATOM 695 O O . ARG A 1 87 ? 16.140 14.613 1.778 1.00 49.78 87 ARG A O 1
ATOM 702 N N . PRO A 1 88 ? 15.727 16.759 2.316 1.00 37.91 88 PRO A N 1
ATOM 703 C CA . PRO A 1 88 ? 17.142 17.080 2.383 1.00 37.91 88 PRO A CA 1
ATOM 704 C C . PRO A 1 88 ? 17.736 16.273 3.542 1.00 37.91 88 PRO A C 1
ATOM 706 O O . PRO A 1 88 ? 17.335 16.425 4.695 1.00 37.91 88 PRO A O 1
ATOM 709 N N . LYS A 1 89 ? 18.659 15.353 3.232 1.00 35.22 89 LYS A N 1
ATOM 710 C CA . LYS A 1 89 ? 19.303 14.491 4.237 1.00 35.22 89 LYS A CA 1
ATOM 711 C C . LYS A 1 89 ? 20.255 15.262 5.161 1.00 35.22 89 LYS A C 1
ATOM 713 O O . LYS A 1 89 ? 20.659 14.717 6.177 1.00 35.22 89 LYS A O 1
ATOM 718 N N . PHE A 1 90 ? 20.546 16.528 4.860 1.00 37.12 90 PHE A N 1
ATOM 719 C CA . PHE A 1 90 ? 21.277 17.446 5.727 1.00 37.12 90 PHE A CA 1
ATOM 720 C C . PHE A 1 90 ? 20.825 18.882 5.452 1.00 37.12 90 PHE A C 1
ATOM 722 O O . PHE A 1 90 ? 21.242 19.488 4.471 1.00 37.12 90 PHE A O 1
ATOM 729 N N . SER A 1 91 ? 20.005 19.455 6.326 1.00 37.28 91 SER A N 1
ATOM 730 C CA . SER A 1 91 ? 20.012 20.906 6.514 1.00 37.28 91 SER A CA 1
ATOM 731 C C . SER A 1 91 ? 19.654 21.229 7.957 1.00 37.28 91 SER A C 1
ATOM 733 O O . SER A 1 91 ? 18.508 21.519 8.295 1.00 37.28 91 SER A O 1
ATOM 735 N N . CYS A 1 92 ? 20.672 21.204 8.814 1.00 32.78 92 CYS A N 1
ATOM 736 C CA . CYS A 1 92 ? 20.738 22.151 9.914 1.00 32.78 92 CYS A CA 1
ATOM 737 C C . CYS A 1 92 ? 20.848 23.544 9.280 1.00 32.78 92 CYS A C 1
ATOM 739 O O . CYS A 1 92 ? 21.945 24.001 8.974 1.00 32.78 92 CYS A O 1
ATOM 741 N N . ALA A 1 93 ? 19.721 24.191 9.008 1.00 35.84 93 ALA A N 1
ATOM 742 C CA . ALA A 1 93 ? 19.687 25.610 8.689 1.00 35.84 93 ALA A CA 1
ATOM 743 C C . ALA A 1 93 ? 18.604 26.245 9.568 1.00 35.84 93 ALA A C 1
ATOM 745 O O . ALA A 1 93 ? 17.469 25.761 9.565 1.00 35.84 93 ALA A O 1
ATOM 746 N N . PRO A 1 94 ? 18.941 27.266 10.374 1.00 39.12 94 PRO A N 1
ATOM 747 C CA . PRO A 1 94 ? 17.971 27.895 11.246 1.00 39.12 94 PRO A CA 1
ATOM 748 C C . PRO A 1 94 ? 16.933 28.638 10.407 1.00 39.12 94 PRO A C 1
ATOM 750 O O . PRO A 1 94 ? 17.242 29.250 9.386 1.00 39.12 94 PRO A O 1
ATOM 753 N N . SER A 1 95 ? 15.691 28.580 10.875 1.00 44.72 95 SER A N 1
ATOM 754 C CA . SER A 1 95 ? 14.557 29.337 10.364 1.00 44.72 95 SER A CA 1
ATOM 755 C C . SER A 1 95 ? 14.890 30.830 10.262 1.00 44.72 95 SER A C 1
ATOM 757 O O . SER A 1 95 ? 14.981 31.521 11.278 1.00 44.72 95 SER A O 1
ATOM 759 N N . GLY A 1 96 ? 15.034 31.335 9.039 1.00 37.62 96 GLY A N 1
ATOM 760 C CA . GLY A 1 96 ? 15.205 32.756 8.765 1.00 37.62 96 GLY A CA 1
ATOM 761 C C . GLY A 1 96 ? 14.974 33.065 7.291 1.00 37.62 96 GLY A C 1
ATOM 762 O O . GLY A 1 96 ? 15.831 32.777 6.466 1.00 37.62 96 GLY A O 1
ATOM 763 N N . GLY A 1 97 ? 13.819 33.653 6.968 1.00 33.59 97 GLY A N 1
ATOM 764 C CA . GLY A 1 97 ? 13.514 34.168 5.630 1.00 33.59 97 GLY A CA 1
ATOM 765 C C . GLY A 1 97 ? 12.031 34.072 5.286 1.00 33.59 97 GLY A C 1
ATOM 766 O O . GLY A 1 97 ? 11.545 33.013 4.904 1.00 33.59 97 GLY A O 1
ATOM 767 N N . ARG A 1 98 ? 11.299 35.179 5.455 1.00 46.47 98 ARG A N 1
ATOM 768 C CA . ARG A 1 98 ? 9.936 35.357 4.941 1.00 46.47 98 ARG A CA 1
ATOM 769 C C . ARG A 1 98 ? 10.035 35.809 3.487 1.00 46.47 98 ARG A C 1
ATOM 771 O O . ARG A 1 98 ? 10.148 37.004 3.268 1.00 46.47 98 ARG A O 1
ATOM 778 N N . ASP A 1 99 ? 9.916 34.877 2.548 1.00 38.34 99 ASP A N 1
ATOM 779 C CA . ASP A 1 99 ? 9.571 35.179 1.159 1.00 38.34 99 ASP A CA 1
ATOM 780 C C . ASP A 1 99 ? 8.363 34.327 0.756 1.00 38.34 99 ASP A C 1
ATOM 782 O O . ASP A 1 99 ? 8.352 33.104 0.890 1.00 38.34 99 ASP A O 1
ATOM 786 N N . GLY A 1 100 ? 7.295 35.007 0.339 1.00 40.56 100 GLY A N 1
ATOM 787 C CA . GLY A 1 100 ? 5.956 34.463 0.114 1.00 40.56 100 GLY A CA 1
ATOM 788 C C . GLY A 1 100 ? 5.800 33.618 -1.150 1.00 40.56 100 GLY A C 1
ATOM 789 O O . GLY A 1 100 ? 4.931 33.908 -1.963 1.00 40.56 100 GLY A O 1
ATOM 790 N N . HIS A 1 101 ? 6.584 32.552 -1.289 1.00 32.16 101 HIS A N 1
ATOM 791 C CA . HIS A 1 101 ? 6.264 31.432 -2.173 1.00 32.16 101 HIS A CA 1
ATOM 792 C C . HIS A 1 101 ? 6.121 30.186 -1.306 1.00 32.16 101 HIS A C 1
ATOM 794 O O . HIS A 1 101 ? 7.107 29.611 -0.855 1.00 32.16 101 HIS A O 1
ATOM 800 N N . SER A 1 102 ? 4.874 29.800 -1.027 1.00 34.09 102 SER A N 1
ATOM 801 C CA . SER A 1 102 ? 4.577 28.531 -0.364 1.00 34.09 102 SER A CA 1
ATOM 802 C C . SER A 1 102 ? 5.188 27.410 -1.216 1.00 34.09 102 SER A C 1
ATOM 804 O O . SER A 1 102 ?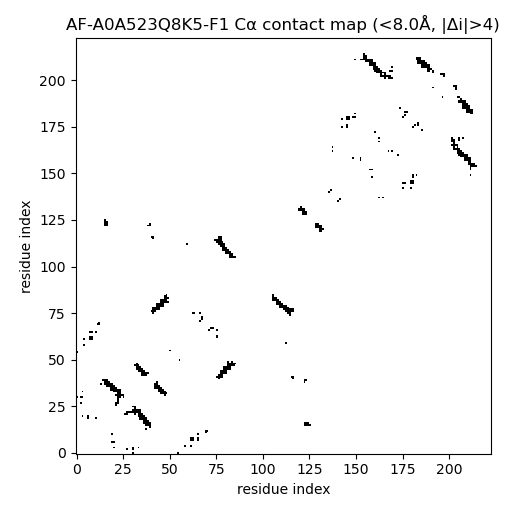 4.775 27.270 -2.370 1.00 34.09 102 SER A O 1
ATOM 806 N N . PRO A 1 103 ? 6.183 26.646 -0.726 1.00 40.38 103 PRO A N 1
ATOM 807 C CA . PRO A 1 103 ? 6.633 25.475 -1.454 1.00 40.38 103 PRO A CA 1
ATOM 808 C C . PRO A 1 103 ? 5.427 24.544 -1.519 1.00 40.38 103 PRO A C 1
ATOM 810 O O . PRO A 1 103 ? 4.844 24.211 -0.485 1.00 40.38 103 PRO A O 1
ATOM 813 N N . SER A 1 104 ? 5.000 24.182 -2.727 1.00 38.56 104 SER A N 1
ATOM 814 C CA . SER A 1 104 ? 3.972 23.168 -2.912 1.00 38.56 104 SER A CA 1
ATOM 815 C C . SER A 1 104 ? 4.404 21.926 -2.134 1.00 38.56 104 SER A C 1
ATOM 817 O O . SER A 1 104 ? 5.395 21.286 -2.484 1.00 38.56 104 SER A O 1
ATOM 819 N N . LEU A 1 105 ? 3.701 21.634 -1.039 1.00 44.16 105 LEU A N 1
ATOM 820 C CA . LEU A 1 105 ? 3.850 20.397 -0.282 1.00 44.16 105 LEU A CA 1
ATOM 821 C C . LEU A 1 105 ? 3.766 19.230 -1.278 1.00 44.16 105 LEU A C 1
ATOM 823 O O . LEU A 1 105 ? 2.823 19.192 -2.068 1.00 44.16 105 LEU A O 1
ATOM 827 N N . GLY A 1 106 ? 4.777 18.353 -1.258 1.00 52.72 106 GLY A N 1
ATOM 828 C CA . GLY A 1 106 ? 5.033 17.292 -2.239 1.00 52.72 106 GLY A CA 1
ATOM 829 C C . GLY A 1 106 ? 3.772 16.677 -2.846 1.00 52.72 106 GLY A C 1
ATOM 830 O O . GLY A 1 106 ? 2.923 16.119 -2.146 1.00 52.72 106 GLY A O 1
ATOM 831 N N . GLY A 1 107 ? 3.640 16.817 -4.164 1.00 64.44 107 GLY A N 1
ATOM 832 C CA . GLY A 1 107 ? 2.537 16.248 -4.922 1.00 64.44 107 GLY A CA 1
ATOM 833 C C . GLY A 1 107 ? 2.717 14.746 -5.127 1.00 64.44 107 GLY A C 1
ATOM 834 O O . GLY A 1 107 ? 3.832 14.230 -5.187 1.00 64.44 107 GLY A O 1
ATOM 835 N N . THR A 1 108 ? 1.598 14.032 -5.245 1.00 77.88 108 THR A N 1
ATOM 836 C CA . THR A 1 108 ? 1.584 12.703 -5.866 1.00 77.88 108 THR A CA 1
ATOM 837 C C . THR A 1 108 ? 1.028 12.853 -7.270 1.00 77.88 108 THR A C 1
ATOM 839 O O . THR A 1 108 ? -0.083 13.358 -7.437 1.00 77.88 108 THR A O 1
ATOM 842 N N . GLU A 1 109 ? 1.783 12.404 -8.263 1.00 88.06 109 GLU A N 1
ATOM 843 C CA . GLU A 1 109 ? 1.358 12.347 -9.658 1.00 88.06 109 GLU A CA 1
ATOM 844 C C . GLU A 1 109 ? 1.144 10.885 -10.052 1.00 88.06 109 GLU A C 1
ATOM 846 O O . GLU A 1 109 ? 1.973 10.034 -9.737 1.00 88.06 109 GLU A O 1
ATOM 851 N N . ASN A 1 110 ? 0.038 10.586 -10.737 1.00 91.12 110 ASN A N 1
ATOM 852 C CA . ASN A 1 110 ? -0.250 9.254 -11.265 1.00 91.12 110 ASN A CA 1
ATOM 853 C C . ASN A 1 110 ? -0.453 9.335 -12.781 1.00 91.12 110 ASN A C 1
ATOM 855 O O . ASN A 1 110 ? -1.262 10.136 -13.249 1.00 91.12 110 ASN A O 1
ATOM 859 N N . ARG A 1 111 ? 0.217 8.461 -13.535 1.00 95.06 111 ARG A N 1
ATOM 860 C CA . ARG A 1 111 ? 0.127 8.362 -14.996 1.00 95.06 111 ARG A CA 1
ATOM 861 C C . ARG A 1 111 ? -0.234 6.935 -15.398 1.00 95.06 111 ARG A C 1
ATOM 863 O O . ARG A 1 111 ? 0.492 5.998 -15.071 1.00 95.06 111 ARG A O 1
ATOM 870 N N . LEU A 1 112 ? -1.348 6.759 -16.110 1.00 97.00 112 LEU A N 1
ATOM 871 C CA . LEU A 1 112 ? -1.668 5.482 -16.754 1.00 97.00 112 LEU A CA 1
ATOM 872 C C . LEU A 1 112 ? -0.684 5.268 -17.905 1.00 97.00 112 LEU A C 1
ATOM 874 O O . LEU A 1 112 ? -0.618 6.090 -18.815 1.00 97.00 112 LEU A O 1
ATOM 878 N N . MET A 1 113 ? 0.079 4.182 -17.846 1.00 98.19 113 MET A N 1
ATOM 879 C CA . MET A 1 113 ? 1.146 3.914 -18.808 1.00 98.19 113 MET A CA 1
ATOM 880 C C . MET A 1 113 ? 0.697 2.945 -19.903 1.00 98.19 113 MET A C 1
ATOM 882 O O . MET A 1 113 ? 1.047 3.130 -21.064 1.00 98.19 113 MET A O 1
ATOM 886 N N . ALA A 1 114 ? -0.096 1.929 -19.547 1.00 98.06 114 ALA A N 1
ATOM 887 C CA . ALA A 1 114 ? -0.760 1.044 -20.502 1.00 98.06 114 ALA A CA 1
ATOM 888 C C . ALA A 1 114 ? -2.013 0.397 -19.895 1.00 98.06 114 ALA A C 1
ATOM 890 O O . ALA A 1 114 ? -2.135 0.269 -18.672 1.00 98.06 114 ALA A O 1
ATOM 891 N N . GLY A 1 115 ? -2.922 -0.047 -20.766 1.00 97.31 115 GLY A N 1
ATOM 892 C CA . GLY A 1 115 ? -4.134 -0.766 -20.384 1.00 97.31 115 GLY A CA 1
ATOM 893 C C . GLY A 1 115 ? -5.177 0.138 -19.729 1.00 97.31 115 GLY A C 1
ATOM 894 O O . GLY A 1 115 ? -5.459 1.231 -20.214 1.00 97.31 115 GLY A O 1
ATOM 895 N N . SER A 1 116 ? -5.783 -0.337 -18.642 1.00 96.75 116 SER A N 1
ATOM 896 C CA . SER A 1 116 ? -6.826 0.382 -17.906 1.00 96.75 116 SER A CA 1
ATOM 897 C C . SER A 1 116 ? -6.808 0.045 -16.415 1.00 96.75 116 SER A C 1
ATOM 899 O O . SER A 1 116 ? -6.384 -1.038 -16.015 1.00 96.75 116 SER A O 1
ATOM 901 N N . VAL A 1 117 ? -7.306 0.962 -15.586 1.00 95.31 117 VAL A N 1
ATOM 902 C CA . VAL A 1 117 ? -7.596 0.692 -14.171 1.00 95.31 117 VAL A CA 1
ATOM 903 C C . VAL A 1 117 ? -9.096 0.414 -14.043 1.00 95.31 117 VAL A C 1
ATOM 905 O O . VAL A 1 117 ? -9.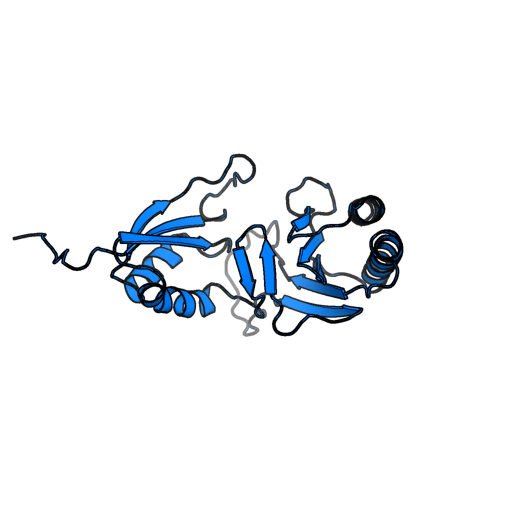883 1.238 -14.517 1.00 95.31 117 VAL A O 1
ATOM 908 N N . PRO A 1 118 ? -9.524 -0.712 -13.440 1.00 94.81 118 PRO A N 1
ATOM 909 C CA . PRO A 1 118 ? -10.946 -0.993 -13.267 1.00 94.81 118 PRO A CA 1
ATOM 910 C C . PRO A 1 118 ? -11.673 0.100 -12.466 1.00 94.81 118 PRO A C 1
ATOM 912 O O . PRO A 1 118 ? -11.093 0.741 -11.594 1.00 94.81 118 PRO A O 1
ATOM 915 N N . ALA A 1 119 ? -12.968 0.286 -12.723 1.00 91.69 119 ALA A N 1
ATOM 916 C CA . ALA A 1 119 ? -13.814 1.217 -11.979 1.00 91.69 119 ALA A CA 1
ATOM 917 C C . ALA A 1 119 ? -15.162 0.543 -11.644 1.00 91.69 119 ALA A C 1
ATOM 919 O O . ALA A 1 119 ? -15.981 0.369 -12.548 1.00 91.69 119 ALA A O 1
ATOM 920 N N . PRO A 1 120 ? -15.412 0.147 -10.379 1.00 92.44 120 PRO A N 1
ATOM 921 C CA . PRO A 1 120 ? -14.507 0.236 -9.230 1.00 92.44 120 PRO A CA 1
ATOM 922 C C . PRO A 1 120 ? -13.330 -0.746 -9.337 1.00 92.44 120 PRO A C 1
ATOM 924 O O . PRO A 1 120 ? -13.485 -1.871 -9.814 1.00 92.44 120 PRO A O 1
ATOM 927 N N . HIS A 1 121 ? -12.156 -0.348 -8.842 1.00 93.88 121 HIS A N 1
ATOM 928 C CA . HIS A 1 121 ? -11.032 -1.267 -8.669 1.00 93.88 121 HIS A CA 1
ATOM 929 C C . HIS A 1 121 ? -11.140 -1.931 -7.303 1.00 93.88 121 HIS A C 1
ATOM 931 O O . HIS A 1 121 ? -10.868 -1.316 -6.275 1.00 93.88 121 HIS A O 1
ATOM 937 N N . ILE A 1 122 ? -11.581 -3.188 -7.295 1.00 93.31 122 ILE A N 1
ATOM 938 C CA . ILE A 1 122 ? -11.680 -3.995 -6.080 1.00 93.31 122 ILE A CA 1
ATOM 939 C C . ILE A 1 122 ? -10.560 -5.025 -6.094 1.00 93.31 122 ILE A C 1
ATOM 941 O O . ILE A 1 122 ? -10.525 -5.906 -6.951 1.00 93.31 122 ILE A O 1
ATOM 945 N N . VAL A 1 123 ? -9.670 -4.919 -5.119 1.00 92.31 123 VAL A N 1
ATOM 946 C CA . VAL A 1 123 ? -8.554 -5.833 -4.909 1.00 92.31 123 VAL A CA 1
ATOM 947 C C . VAL A 1 123 ? -8.922 -6.804 -3.800 1.00 92.31 123 VAL A C 1
ATOM 949 O O . VAL A 1 123 ? -9.495 -6.406 -2.789 1.00 92.31 123 VAL A O 1
ATOM 952 N N . THR A 1 124 ? -8.620 -8.083 -3.998 1.00 88.25 124 THR A N 1
ATOM 953 C CA . THR A 1 124 ? -8.869 -9.124 -2.995 1.00 88.25 124 THR A CA 1
ATOM 954 C C . THR A 1 124 ? -7.540 -9.687 -2.514 1.00 88.25 124 THR A C 1
ATOM 956 O O . THR A 1 124 ? -6.666 -10.007 -3.322 1.00 88.25 124 THR A O 1
ATOM 959 N N . GLU A 1 125 ? -7.397 -9.808 -1.203 1.00 86.94 125 GLU A N 1
ATOM 960 C CA . GLU A 1 125 ? -6.275 -10.467 -0.545 1.00 86.94 125 GLU A CA 1
ATOM 961 C C . GLU A 1 125 ? -6.857 -11.365 0.546 1.00 86.94 125 GLU A C 1
ATOM 963 O O . GLU A 1 125 ? -7.510 -10.880 1.470 1.00 86.94 125 GLU A O 1
ATOM 968 N N . HIS A 1 126 ? -6.673 -12.679 0.412 1.00 87.44 126 HIS A N 1
ATOM 969 C CA . HIS A 1 126 ? -7.410 -13.672 1.203 1.00 87.44 126 HIS A CA 1
ATOM 970 C C . HIS A 1 126 ? -8.929 -13.400 1.153 1.00 87.44 126 HIS A C 1
ATOM 972 O O . HIS A 1 126 ? -9.485 -13.292 0.061 1.00 87.44 126 HIS A O 1
ATOM 978 N N . ASP A 1 127 ? -9.584 -13.257 2.306 1.00 85.75 127 ASP A N 1
ATOM 979 C CA . ASP A 1 127 ? -11.015 -12.944 2.411 1.00 85.75 127 ASP A CA 1
ATOM 980 C C . ASP A 1 127 ? -11.301 -11.429 2.460 1.00 85.75 127 ASP A C 1
ATOM 982 O O . ASP A 1 127 ? -12.460 -11.004 2.470 1.00 85.75 127 ASP A O 1
ATOM 986 N N . ALA A 1 128 ? -10.260 -10.589 2.482 1.00 86.50 128 ALA A N 1
ATOM 987 C CA . ALA A 1 128 ? -10.395 -9.140 2.540 1.00 86.50 128 ALA A CA 1
ATOM 988 C C . ALA A 1 128 ? -10.573 -8.534 1.141 1.00 86.50 128 ALA A C 1
ATOM 990 O O . ALA A 1 128 ? -9.926 -8.931 0.169 1.00 86.50 128 ALA A O 1
ATOM 991 N N . ARG A 1 129 ? -11.449 -7.526 1.045 1.00 89.50 129 ARG A N 1
ATOM 992 C CA . ARG A 1 129 ? -11.730 -6.781 -0.189 1.00 89.50 129 ARG A CA 1
ATOM 993 C C . ARG A 1 129 ? -11.443 -5.300 0.021 1.00 89.50 129 ARG A C 1
ATOM 995 O O . ARG A 1 129 ? -12.059 -4.662 0.872 1.00 89.50 129 ARG A O 1
ATOM 1002 N N . TYR A 1 130 ? -10.556 -4.757 -0.800 1.00 89.38 130 TYR A N 1
ATOM 1003 C CA . TYR A 1 130 ? -10.114 -3.368 -0.767 1.00 89.38 130 TYR A CA 1
ATOM 1004 C C . TYR A 1 130 ? -10.622 -2.652 -2.010 1.00 89.38 130 TYR A C 1
ATOM 1006 O O . TYR A 1 130 ? -10.286 -3.024 -3.132 1.00 89.38 130 TYR A O 1
ATOM 1014 N N . GLU A 1 131 ? -11.434 -1.616 -1.827 1.00 89.44 131 GLU A N 1
ATOM 1015 C CA . GLU A 1 131 ? -11.792 -0.722 -2.925 1.00 89.44 131 GLU A CA 1
ATOM 1016 C C . GLU A 1 131 ? -10.706 0.352 -3.052 1.00 89.44 131 GLU A C 1
ATOM 1018 O O . GLU A 1 131 ? -10.548 1.197 -2.168 1.00 89.44 131 GLU A O 1
ATOM 1023 N N . VAL A 1 132 ? -9.936 0.311 -4.138 1.00 85.25 132 VAL A N 1
ATOM 1024 C CA . VAL A 1 132 ? -8.862 1.271 -4.400 1.00 85.25 132 VAL A CA 1
ATOM 1025 C C . VAL A 1 132 ? -9.498 2.590 -4.835 1.00 85.25 132 VAL A C 1
ATOM 1027 O O . VAL A 1 132 ? -9.982 2.729 -5.959 1.00 85.25 132 VAL A O 1
ATOM 1030 N N . LYS A 1 133 ? -9.523 3.565 -3.919 1.00 77.50 133 LYS A N 1
ATOM 1031 C CA . LYS A 1 133 ? -10.111 4.894 -4.139 1.00 77.50 133 LYS A CA 1
ATOM 1032 C C . LYS A 1 133 ? -9.076 5.997 -4.048 1.00 77.50 133 LYS A C 1
ATOM 1034 O O . LYS A 1 133 ? -8.734 6.410 -2.946 1.00 77.50 133 LYS A O 1
ATOM 1039 N N . GLY A 1 134 ? -8.709 6.539 -5.208 1.00 75.44 134 GLY A N 1
ATOM 1040 C CA . GLY A 1 134 ? -8.011 7.818 -5.342 1.00 75.44 134 GLY A CA 1
ATOM 1041 C C . GLY A 1 134 ? -6.824 8.008 -4.393 1.00 75.44 134 GLY A C 1
ATOM 1042 O O . GLY A 1 134 ? -6.202 7.056 -3.929 1.00 75.44 134 GLY A O 1
ATOM 1043 N N . SER A 1 135 ? -6.499 9.269 -4.122 1.00 77.25 135 SER A N 1
ATOM 1044 C CA . SER A 1 135 ? -5.490 9.620 -3.125 1.00 77.25 135 SER A CA 1
ATOM 1045 C C . SER A 1 135 ? -6.114 9.641 -1.733 1.00 77.25 135 SER A C 1
ATOM 1047 O O . SER A 1 135 ? -7.181 10.224 -1.548 1.00 77.25 135 SER A O 1
ATOM 1049 N N . PHE A 1 136 ? -5.414 9.061 -0.759 1.00 81.75 136 PHE A N 1
ATOM 1050 C CA . PHE A 1 136 ? -5.749 9.156 0.659 1.00 81.75 136 PHE A CA 1
ATOM 1051 C C . PHE A 1 136 ? -4.697 10.012 1.371 1.00 81.75 136 PHE A C 1
ATOM 1053 O O . PHE A 1 136 ? -3.531 9.630 1.473 1.00 81.75 136 PHE A O 1
ATOM 1060 N N . VAL A 1 137 ? -5.102 11.179 1.859 1.00 85.25 137 VAL A N 1
ATOM 1061 C CA . VAL A 1 137 ? -4.279 12.099 2.642 1.00 85.25 137 VAL A CA 1
ATOM 1062 C C . VAL A 1 137 ? -4.746 12.032 4.087 1.00 85.25 137 VAL A C 1
ATOM 1064 O O . VAL A 1 137 ? -5.824 12.523 4.417 1.00 85.25 137 VAL A O 1
ATOM 1067 N N . ALA A 1 138 ? -3.919 11.454 4.960 1.00 87.81 138 ALA A N 1
ATOM 1068 C CA . ALA A 1 138 ? -4.283 11.169 6.347 1.00 87.81 138 ALA A CA 1
ATOM 1069 C C . ALA A 1 138 ? -4.906 12.378 7.067 1.00 87.81 138 ALA A C 1
ATOM 1071 O O . ALA A 1 138 ? -5.998 12.262 7.613 1.00 87.81 138 ALA A O 1
ATOM 1072 N N . SER A 1 139 ? -4.286 13.557 6.977 1.00 87.12 139 SER A N 1
ATOM 1073 C CA . SER A 1 139 ? -4.771 14.787 7.624 1.00 87.12 139 SER A CA 1
ATOM 1074 C C . SER A 1 139 ? -6.138 15.284 7.133 1.00 87.12 139 SER A C 1
ATOM 1076 O O . SER A 1 139 ? -6.786 16.061 7.829 1.00 87.12 139 SER A O 1
ATOM 1078 N N . LYS A 1 140 ? -6.594 14.848 5.954 1.00 88.44 140 LYS A N 1
ATOM 1079 C CA . LYS A 1 140 ? -7.880 15.247 5.355 1.00 88.44 140 LYS A CA 1
ATOM 1080 C C . LYS A 1 140 ? -8.936 14.151 5.458 1.00 88.44 140 LYS A C 1
ATOM 1082 O O . LYS A 1 140 ? -10.121 14.431 5.631 1.00 88.44 140 LYS A O 1
ATOM 1087 N N . ASP A 1 141 ? -8.508 12.900 5.337 1.00 91.56 141 ASP A N 1
ATOM 1088 C CA . ASP A 1 141 ? -9.407 11.796 5.018 1.00 91.56 141 ASP A CA 1
ATOM 1089 C C . ASP A 1 141 ? -9.736 10.923 6.222 1.00 91.56 141 ASP A C 1
ATOM 1091 O O . ASP A 1 141 ? -10.843 10.384 6.290 1.00 91.56 141 ASP A O 1
ATOM 1095 N N . TYR A 1 142 ? -8.844 10.849 7.214 1.00 93.69 142 TYR A N 1
ATOM 1096 C CA . TYR A 1 142 ? -9.076 10.024 8.397 1.00 93.69 142 TYR A CA 1
ATOM 1097 C C . TYR A 1 142 ? -10.329 10.434 9.170 1.00 93.69 142 TYR A C 1
ATOM 1099 O O . TYR A 1 142 ? -11.065 9.559 9.614 1.00 93.69 142 TYR A O 1
ATOM 1107 N N . ALA A 1 143 ? -10.636 11.732 9.277 1.00 95.12 143 ALA A N 1
ATOM 1108 C CA . ALA A 1 143 ? -11.841 12.195 9.972 1.00 95.12 143 ALA A CA 1
ATOM 1109 C C . ALA A 1 143 ? -13.118 11.583 9.381 1.00 95.12 143 ALA A C 1
ATOM 1111 O O . ALA A 1 143 ? -14.022 11.176 10.104 1.00 95.12 143 ALA A O 1
ATOM 1112 N N . ARG A 1 144 ? -13.170 11.445 8.050 1.00 93.81 144 ARG A N 1
ATOM 1113 C CA . ARG A 1 144 ? -14.304 10.823 7.354 1.00 93.81 144 ARG A CA 1
ATOM 1114 C C . ARG A 1 144 ? -14.395 9.325 7.633 1.00 93.81 144 ARG A C 1
ATOM 1116 O O . ARG A 1 144 ? -15.500 8.798 7.691 1.00 93.81 144 ARG A O 1
ATOM 1123 N N . VAL A 1 145 ? -13.258 8.648 7.801 1.00 93.25 145 VAL A N 1
ATOM 1124 C CA . VAL A 1 145 ? -13.208 7.226 8.177 1.00 93.25 145 VAL A CA 1
ATOM 1125 C C . VAL A 1 145 ? -13.664 7.040 9.623 1.00 93.25 145 VAL A C 1
ATOM 1127 O O . VAL A 1 145 ? -14.554 6.232 9.874 1.00 93.25 145 VAL A O 1
ATOM 1130 N N . VAL A 1 146 ? -13.111 7.818 10.557 1.00 96.88 146 VAL A N 1
ATOM 1131 C CA . VAL A 1 146 ? -13.390 7.696 11.996 1.00 96.88 146 VAL A CA 1
ATOM 1132 C C . VAL A 1 146 ? -14.866 7.947 12.307 1.00 96.88 146 VAL A C 1
ATOM 1134 O O . VAL A 1 146 ? -15.474 7.146 13.012 1.00 96.88 146 VAL A O 1
ATOM 1137 N N . ARG A 1 147 ? -15.487 8.961 11.688 1.00 97.25 147 ARG A N 1
ATOM 1138 C CA . ARG A 1 147 ? -16.931 9.242 11.828 1.00 97.25 147 ARG A CA 1
ATOM 1139 C C . ARG A 1 147 ? -17.839 8.071 11.453 1.00 97.25 147 ARG A C 1
ATOM 1141 O O . ARG A 1 147 ? -18.979 8.030 11.893 1.00 97.25 147 ARG A O 1
ATOM 1148 N N . ARG A 1 148 ? -17.364 7.138 10.621 1.00 96.50 148 ARG A N 1
ATOM 1149 C CA . ARG A 1 148 ? -18.142 5.971 10.179 1.00 96.50 148 ARG A CA 1
ATOM 1150 C C . ARG A 1 148 ? -17.956 4.749 11.070 1.00 96.50 148 ARG A C 1
ATOM 1152 O O . ARG A 1 148 ? -18.725 3.803 10.940 1.00 96.50 148 ARG A O 1
ATOM 1159 N N . LEU A 1 149 ? -16.959 4.733 11.957 1.00 96.56 149 LEU A N 1
ATOM 1160 C CA . LEU A 1 149 ? -16.703 3.583 12.831 1.00 96.56 149 LEU A CA 1
ATOM 1161 C C . LEU A 1 149 ? -17.925 3.173 13.676 1.00 96.56 149 LEU A C 1
ATOM 1163 O O . LEU A 1 149 ? -18.170 1.967 13.759 1.00 96.56 149 LEU A O 1
ATOM 1167 N N . PRO A 1 150 ? -18.730 4.099 14.243 1.00 95.19 150 PRO A N 1
ATOM 1168 C CA . PRO A 1 150 ? -19.915 3.724 15.020 1.00 95.19 150 PRO A CA 1
ATOM 1169 C C . PRO A 1 150 ? -20.970 2.954 14.212 1.00 95.19 150 PRO A C 1
ATOM 1171 O O . PRO A 1 150 ? -21.673 2.120 14.776 1.00 95.19 150 PRO A O 1
ATOM 1174 N N . ASP A 1 151 ? -21.056 3.179 12.901 1.00 95.75 151 ASP A N 1
ATOM 1175 C CA . ASP A 1 151 ? -22.001 2.470 12.027 1.00 95.75 151 ASP A CA 1
ATOM 1176 C C . ASP A 1 151 ? -21.460 1.109 11.563 1.00 95.75 151 ASP A C 1
ATOM 1178 O O . ASP A 1 151 ? -22.222 0.233 11.158 1.00 95.75 151 ASP A O 1
ATOM 1182 N N . LEU A 1 152 ? -20.136 0.931 11.588 1.00 94.94 152 LEU A N 1
ATOM 1183 C CA . LEU A 1 152 ? -19.451 -0.233 11.018 1.00 94.94 152 LEU A CA 1
ATOM 1184 C C . LEU A 1 152 ? -19.095 -1.304 12.055 1.00 94.94 152 LEU A C 1
ATOM 1186 O O . LEU A 1 152 ? -18.900 -2.461 11.690 1.00 94.94 152 LEU A O 1
ATOM 1190 N N . ILE A 1 153 ? -18.967 -0.932 13.328 1.00 96.06 153 ILE A N 1
ATOM 1191 C CA . ILE A 1 153 ? -18.407 -1.799 14.371 1.00 96.06 153 ILE A CA 1
ATOM 1192 C C . ILE A 1 153 ? -19.415 -1.922 15.501 1.00 96.06 153 ILE A C 1
ATOM 1194 O O . ILE A 1 153 ? -19.735 -0.922 16.131 1.00 96.06 153 ILE A O 1
ATOM 1198 N N . ALA A 1 154 ? -19.898 -3.132 15.786 1.00 96.06 154 ALA A N 1
ATOM 1199 C CA . ALA A 1 154 ? -20.840 -3.389 16.879 1.00 96.06 154 ALA A CA 1
ATOM 1200 C C . ALA A 1 154 ? -20.244 -3.056 18.270 1.00 96.06 154 ALA A C 1
ATOM 1202 O O . ALA A 1 154 ? -19.018 -3.052 18.420 1.00 96.06 154 ALA A O 1
ATOM 1203 N N . PRO A 1 155 ? -21.072 -2.785 19.301 1.00 96.19 155 PRO A N 1
ATOM 1204 C CA . PRO A 1 155 ? -20.593 -2.605 20.675 1.00 96.19 155 PRO A CA 1
ATOM 1205 C C . PRO A 1 155 ? -19.708 -3.775 21.139 1.00 96.19 155 PRO A C 1
ATOM 1207 O O . PRO A 1 155 ? -20.006 -4.934 20.855 1.00 96.19 155 PRO A O 1
ATOM 1210 N N . GLY A 1 156 ? -18.594 -3.476 21.813 1.00 95.88 156 GLY A N 1
ATOM 1211 C CA . GLY A 1 156 ? -17.554 -4.446 22.183 1.00 95.88 156 GLY A CA 1
ATOM 1212 C C . GLY A 1 156 ? -16.582 -4.820 21.052 1.00 95.88 156 GLY A C 1
ATOM 1213 O O . GLY A 1 156 ? -15.558 -5.454 21.316 1.00 95.88 156 GLY A O 1
ATOM 1214 N N . GLY A 1 157 ? -16.868 -4.422 19.808 1.00 96.69 157 GLY A N 1
ATOM 1215 C CA . GLY A 1 157 ? -16.005 -4.634 18.649 1.00 96.69 157 GLY A CA 1
ATOM 1216 C C . GLY A 1 157 ? -14.768 -3.733 18.643 1.00 96.69 157 GLY A C 1
ATOM 1217 O O . GLY A 1 157 ? -14.721 -2.708 19.324 1.00 96.69 157 GLY A O 1
ATOM 1218 N N . HIS A 1 158 ? -13.771 -4.111 17.842 1.00 97.38 158 HIS A N 1
ATOM 1219 C CA . HIS A 1 158 ? -12.481 -3.424 17.773 1.00 97.38 158 HIS A CA 1
ATOM 1220 C C . HIS A 1 158 ? -12.267 -2.734 16.423 1.00 97.38 158 HIS A C 1
ATOM 1222 O O . HIS A 1 158 ? -12.618 -3.272 15.374 1.00 97.38 158 HIS A O 1
ATOM 1228 N N . ALA A 1 159 ? -11.645 -1.559 16.463 1.00 96.81 159 ALA A N 1
ATOM 1229 C CA . ALA A 1 159 ? -11.114 -0.841 15.314 1.00 96.81 159 ALA A CA 1
ATOM 1230 C C . ALA A 1 159 ? -9.585 -0.828 15.396 1.00 96.81 159 ALA A C 1
ATOM 1232 O O . ALA A 1 159 ? -9.023 -0.402 16.403 1.00 96.81 159 ALA A O 1
ATOM 1233 N N . LEU A 1 160 ? -8.912 -1.242 14.325 1.00 96.50 160 LEU A N 1
ATOM 1234 C CA . LEU A 1 160 ? -7.466 -1.096 14.178 1.00 96.50 160 LEU A CA 1
ATOM 1235 C C . LEU A 1 160 ? -7.194 0.056 13.210 1.00 96.50 160 LEU A C 1
ATOM 1237 O O . LEU A 1 160 ? -7.551 -0.020 12.034 1.00 96.50 160 LEU A O 1
ATOM 1241 N N . LEU A 1 161 ? -6.580 1.134 13.701 1.00 95.94 161 LEU A N 1
ATOM 1242 C CA . LEU A 1 161 ? -6.211 2.300 12.897 1.00 95.94 161 LEU A CA 1
ATOM 1243 C C . LEU A 1 161 ? -4.694 2.327 12.688 1.00 95.94 161 LEU A C 1
ATOM 1245 O O . LEU A 1 161 ? -3.934 2.404 13.652 1.00 95.94 161 LEU A O 1
ATOM 1249 N N . ALA A 1 162 ? -4.266 2.272 11.423 1.00 93.69 162 ALA A N 1
ATOM 1250 C CA . ALA A 1 162 ? -2.858 2.201 11.038 1.00 93.69 162 ALA A CA 1
ATOM 1251 C C . ALA A 1 162 ? -2.389 3.453 10.274 1.00 93.69 162 ALA A C 1
ATOM 1253 O O . ALA A 1 162 ? -2.806 3.694 9.144 1.00 93.69 162 ALA A O 1
ATOM 1254 N N . LEU A 1 163 ? -1.471 4.220 10.860 1.00 91.75 163 LEU A N 1
ATOM 1255 C CA . LEU A 1 163 ? -0.913 5.444 10.291 1.00 91.75 163 LEU A CA 1
ATOM 1256 C C . LEU A 1 163 ? 0.573 5.261 9.988 1.00 91.75 163 LEU A C 1
ATOM 1258 O O . LEU A 1 163 ? 1.367 5.011 10.889 1.00 91.75 163 LEU A O 1
ATOM 1262 N N . ASN A 1 164 ? 0.958 5.445 8.726 1.00 87.31 164 ASN A N 1
ATOM 1263 C CA . ASN A 1 164 ? 2.355 5.353 8.286 1.00 87.31 164 ASN A CA 1
ATOM 1264 C C . ASN A 1 164 ? 2.928 6.698 7.799 1.00 87.31 164 ASN A C 1
ATOM 1266 O O . ASN A 1 164 ? 3.947 6.733 7.116 1.00 87.31 164 ASN A O 1
ATOM 1270 N N . ALA A 1 165 ? 2.243 7.809 8.088 1.00 85.81 165 ALA A N 1
ATOM 1271 C CA . ALA A 1 165 ? 2.742 9.145 7.778 1.00 85.81 165 ALA A CA 1
ATOM 1272 C C . ALA A 1 165 ? 3.801 9.534 8.830 1.00 85.81 165 ALA A C 1
ATOM 1274 O O . ALA A 1 165 ? 3.458 9.636 10.014 1.00 85.81 165 ALA A O 1
ATOM 1275 N N . PRO A 1 166 ? 5.082 9.704 8.454 1.00 80.56 166 PRO A N 1
ATOM 1276 C CA . PRO A 1 166 ? 6.155 9.955 9.414 1.00 80.56 166 PRO A CA 1
ATOM 1277 C C . PRO A 1 166 ? 6.049 11.324 10.097 1.00 80.56 166 PRO A C 1
ATOM 1279 O O . PRO A 1 166 ? 6.609 11.508 11.168 1.00 80.56 166 PRO A O 1
ATOM 1282 N N . GLU A 1 167 ? 5.359 12.283 9.488 1.00 83.38 167 GLU A N 1
ATOM 1283 C CA . GLU A 1 167 ? 5.131 13.629 10.019 1.00 83.38 167 GLU A CA 1
ATOM 1284 C C . GLU A 1 167 ? 3.970 13.713 11.021 1.00 83.38 167 GLU A C 1
ATOM 1286 O O . GLU A 1 167 ? 3.815 14.726 11.697 1.00 83.38 167 GLU A O 1
ATOM 1291 N N . LEU A 1 168 ? 3.156 12.658 11.125 1.00 88.19 168 LEU A N 1
ATOM 1292 C CA . LEU A 1 168 ? 2.016 12.593 12.035 1.00 88.19 168 LEU A CA 1
ATOM 1293 C C . LEU A 1 168 ? 2.286 11.563 13.135 1.00 88.19 168 LEU A C 1
ATOM 1295 O O . LEU A 1 168 ? 2.376 10.365 12.862 1.00 88.19 168 LEU A O 1
ATOM 1299 N N . GLY A 1 169 ? 2.395 12.026 14.380 1.00 90.44 169 GLY A N 1
ATOM 1300 C CA . GLY A 1 169 ? 2.543 11.165 15.557 1.00 90.44 169 GLY A CA 1
ATOM 1301 C C . GLY A 1 169 ? 1.246 10.429 15.940 1.00 90.44 169 GLY A C 1
ATOM 1302 O O . GLY A 1 169 ? 0.178 10.731 15.402 1.00 90.44 169 GLY A O 1
ATOM 1303 N N . PRO A 1 170 ? 1.296 9.486 16.898 1.00 92.56 170 PRO A N 1
ATOM 1304 C CA . PRO A 1 170 ? 0.118 8.736 17.354 1.00 92.56 170 PRO A CA 1
ATOM 1305 C C . PRO A 1 170 ? -0.984 9.632 17.942 1.00 92.56 170 PRO A C 1
ATOM 1307 O O . PRO A 1 170 ? -2.163 9.309 17.798 1.00 92.56 170 PRO A O 1
ATOM 1310 N N . GLN A 1 171 ? -0.618 10.780 18.530 1.00 95.38 171 GLN A N 1
ATOM 1311 C CA . GLN A 1 171 ? -1.570 11.742 19.096 1.00 95.38 171 GLN A CA 1
ATOM 1312 C C . GLN A 1 171 ? -2.613 12.214 18.074 1.00 95.38 171 GLN A C 1
ATOM 1314 O O . GLN A 1 171 ? -3.771 12.391 18.431 1.00 95.38 171 GLN A O 1
ATOM 1319 N N . PHE A 1 172 ? -2.244 12.305 16.790 1.00 96.00 172 PHE A N 1
ATOM 1320 C CA . PHE A 1 172 ? -3.182 12.639 15.716 1.00 96.00 172 PHE A CA 1
ATOM 1321 C C . PHE A 1 172 ? -4.396 11.698 15.686 1.00 96.00 172 PHE A C 1
ATOM 1323 O O . PHE A 1 172 ? -5.527 12.155 15.545 1.00 96.00 172 PHE A O 1
ATOM 1330 N N . LEU A 1 173 ? -4.178 10.384 15.824 1.00 96.56 173 LEU A N 1
ATOM 1331 C CA . LEU A 1 173 ? -5.271 9.409 15.833 1.00 96.56 173 LEU A CA 1
ATOM 1332 C C . LEU A 1 173 ? -6.069 9.468 17.138 1.00 96.56 173 LEU A C 1
ATOM 1334 O O . LEU A 1 173 ? -7.287 9.319 17.099 1.00 96.56 173 LEU A O 1
ATOM 1338 N N . LEU A 1 174 ? -5.396 9.685 18.272 1.00 97.31 174 LEU A N 1
ATOM 1339 C CA . LEU A 1 174 ? -6.045 9.785 19.582 1.00 97.31 174 LEU A CA 1
ATOM 1340 C C . LEU A 1 174 ? -7.012 10.971 19.631 1.00 97.31 174 LEU A C 1
ATOM 1342 O O . LEU A 1 174 ? -8.185 10.785 19.948 1.00 97.31 174 LEU A O 1
ATOM 1346 N N . ASP A 1 175 ? -6.542 12.157 19.241 1.00 97.44 175 ASP A N 1
ATOM 1347 C CA . ASP A 1 175 ? -7.357 13.374 19.196 1.00 97.44 175 ASP A CA 1
ATOM 1348 C C . ASP A 1 175 ? -8.541 13.200 18.247 1.00 97.44 175 ASP A C 1
ATOM 1350 O O . ASP A 1 175 ? -9.676 13.558 18.565 1.00 97.44 175 ASP A O 1
ATOM 1354 N N . LEU A 1 176 ? -8.289 12.590 17.088 1.00 97.00 176 LEU A N 1
ATOM 1355 C CA . LEU A 1 176 ? -9.318 12.387 16.087 1.00 97.00 176 LEU A CA 1
ATOM 1356 C C . LEU A 1 176 ? -10.413 11.425 16.555 1.00 97.00 176 LEU A C 1
ATOM 1358 O O . LEU A 1 176 ? -11.592 11.704 16.347 1.00 97.00 176 LEU A O 1
ATOM 1362 N N . VAL A 1 177 ? -10.048 10.298 17.172 1.00 97.56 177 VAL A N 1
ATOM 1363 C CA . VAL A 1 177 ? -11.028 9.349 17.719 1.00 97.56 177 VAL A CA 1
ATOM 1364 C C . VAL A 1 177 ? -11.810 9.992 18.857 1.00 97.56 177 VAL A C 1
ATOM 1366 O O . VAL A 1 177 ? -13.034 9.895 18.867 1.00 97.56 177 VAL A O 1
ATOM 1369 N N . GLN A 1 178 ? -11.141 10.721 19.752 1.00 97.00 178 GLN A N 1
ATOM 1370 C CA . GLN A 1 178 ? -11.810 11.428 20.841 1.00 97.00 178 GLN A CA 1
ATOM 1371 C C . GLN A 1 178 ? -12.826 12.460 20.327 1.00 97.00 178 GLN A C 1
ATOM 1373 O O . GLN A 1 178 ? -13.902 12.607 20.905 1.00 97.00 178 GLN A O 1
ATOM 1378 N N . GLN A 1 179 ? -12.496 13.170 19.247 1.00 96.94 179 GLN A N 1
ATOM 1379 C CA . GLN A 1 179 ? -13.366 14.184 18.658 1.00 96.94 179 GLN A CA 1
ATOM 1380 C C . GLN A 1 179 ? -14.533 13.578 17.867 1.00 96.94 179 GLN A C 1
ATOM 1382 O O . GLN A 1 179 ? -15.664 14.045 17.979 1.00 96.94 179 GLN A O 1
ATOM 1387 N N . GLU A 1 180 ? -14.265 12.576 17.031 1.00 97.69 180 GLU A N 1
ATOM 1388 C CA . GLU A 1 180 ? -15.202 12.126 15.994 1.00 97.69 180 GLU A CA 1
ATOM 1389 C C . GLU A 1 180 ? -15.927 10.816 16.339 1.00 97.69 180 GLU A C 1
ATOM 1391 O O . GLU A 1 180 ? -16.965 10.516 15.752 1.00 97.69 180 GLU A O 1
ATOM 1396 N N . ALA A 1 181 ? -15.395 10.025 17.274 1.00 97.12 181 ALA A N 1
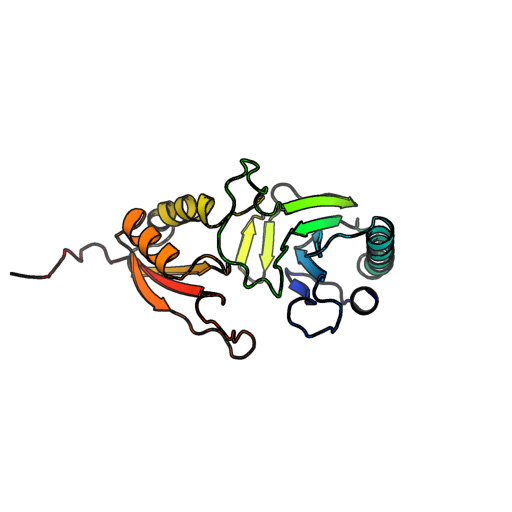ATOM 1397 C CA . ALA A 1 181 ? -15.965 8.751 17.706 1.00 97.12 181 ALA A CA 1
ATOM 1398 C C . ALA A 1 181 ? -15.691 8.481 19.207 1.00 97.12 181 ALA A C 1
ATOM 1400 O O . ALA A 1 181 ? -15.075 7.469 19.548 1.00 97.12 181 ALA A O 1
ATOM 1401 N N . PRO A 1 182 ? -16.174 9.341 20.130 1.00 97.19 182 PRO A N 1
ATOM 1402 C CA . PRO A 1 182 ? -15.832 9.291 21.561 1.00 97.19 182 PRO A CA 1
ATOM 1403 C C . PRO A 1 182 ? -16.288 8.018 22.293 1.00 97.19 182 PRO A C 1
ATOM 1405 O O . PRO A 1 182 ? -15.871 7.772 23.420 1.00 97.19 182 PRO A O 1
ATOM 1408 N N . MET A 1 183 ? -17.141 7.191 21.679 1.00 96.38 183 MET A N 1
ATOM 1409 C CA . MET A 1 183 ? -17.505 5.871 22.209 1.00 96.38 183 MET A CA 1
ATOM 1410 C C . MET A 1 183 ? -16.426 4.800 21.988 1.00 96.38 183 MET A C 1
ATOM 1412 O O . MET A 1 183 ? -16.653 3.640 22.327 1.00 96.38 183 MET A O 1
ATOM 1416 N N . PHE A 1 184 ? -15.292 5.145 21.382 1.00 98.00 184 PHE A N 1
ATOM 1417 C CA . PHE A 1 184 ? -14.152 4.255 21.209 1.00 98.00 184 PHE A CA 1
ATOM 1418 C C . PHE A 1 184 ? -13.042 4.624 22.190 1.00 98.00 184 PHE A C 1
ATOM 1420 O O . PHE A 1 184 ? -12.637 5.778 22.276 1.00 98.00 184 PHE A O 1
ATOM 1427 N N . THR A 1 185 ? -12.508 3.632 22.897 1.00 97.44 185 THR A N 1
ATOM 1428 C CA . THR A 1 185 ? -11.386 3.815 23.830 1.00 97.44 185 THR A CA 1
ATOM 1429 C C . THR A 1 185 ? -10.159 3.078 23.333 1.00 97.44 185 THR A C 1
ATOM 1431 O O . THR A 1 185 ? -10.280 1.960 22.830 1.00 97.44 185 THR A O 1
ATOM 1434 N N . LEU A 1 186 ? -8.979 3.673 23.501 1.00 98.00 186 LEU A N 1
ATOM 1435 C CA . LEU A 1 186 ? -7.717 3.001 23.204 1.00 98.00 186 LEU A CA 1
ATOM 1436 C C . LEU A 1 186 ? -7.567 1.756 24.094 1.00 98.00 186 LEU A C 1
ATOM 1438 O O . LEU A 1 186 ? -7.731 1.841 25.309 1.00 98.00 186 LEU A O 1
ATOM 1442 N N . VAL A 1 187 ? -7.241 0.624 23.477 1.00 97.88 187 VAL A N 1
ATOM 1443 C CA . VAL A 1 187 ? -6.892 -0.633 24.151 1.00 97.88 187 VAL A CA 1
ATOM 1444 C C . VAL A 1 187 ? -5.377 -0.749 24.242 1.00 97.88 187 VAL A C 1
ATOM 1446 O O . VAL A 1 187 ? -4.824 -0.877 25.329 1.00 97.88 187 VAL A O 1
ATOM 1449 N N . GLU A 1 188 ? -4.697 -0.669 23.098 1.00 97.38 188 GLU A N 1
ATOM 1450 C CA . GLU A 1 188 ? -3.247 -0.818 23.013 1.00 97.38 188 GLU A CA 1
ATOM 1451 C C . GLU A 1 188 ? -2.679 -0.216 21.721 1.00 97.38 188 GLU A C 1
ATOM 1453 O O . GLU A 1 188 ? -3.396 0.038 20.746 1.00 97.38 188 GLU A O 1
ATOM 1458 N N . ARG A 1 189 ? -1.358 -0.022 21.707 1.00 94.81 189 ARG A N 1
ATOM 1459 C CA . ARG A 1 189 ? -0.564 0.175 20.491 1.00 94.81 189 ARG A CA 1
ATOM 1460 C C . ARG A 1 189 ? 0.124 -1.148 20.175 1.00 94.81 189 ARG A C 1
ATOM 1462 O O . ARG A 1 189 ? 0.919 -1.618 20.984 1.00 94.81 189 ARG A O 1
ATOM 1469 N N . LEU A 1 190 ? -0.138 -1.714 18.999 1.00 94.12 190 LEU A N 1
ATOM 1470 C CA . LEU A 1 190 ? 0.561 -2.925 18.572 1.00 94.12 190 LEU A CA 1
ATOM 1471 C C . LEU A 1 190 ? 2.023 -2.594 18.262 1.00 94.12 190 LEU A C 1
ATOM 1473 O O . LEU A 1 190 ? 2.322 -1.597 17.598 1.00 94.12 190 LEU A O 1
ATOM 1477 N N . ALA A 1 191 ? 2.929 -3.444 18.745 1.00 89.94 191 ALA A N 1
ATOM 1478 C CA . ALA A 1 191 ? 4.349 -3.327 18.453 1.00 89.94 191 ALA A 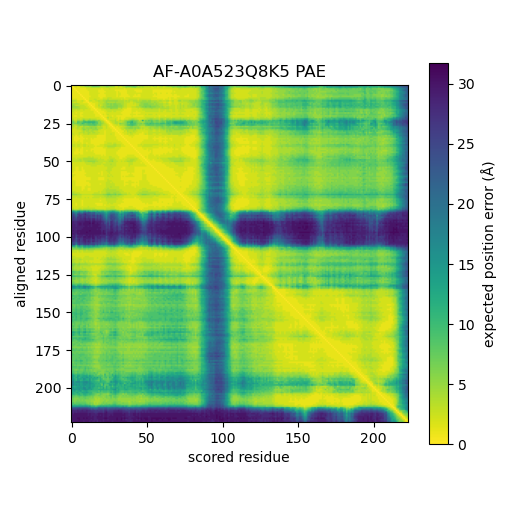CA 1
ATOM 1479 C C . ALA A 1 191 ? 4.622 -3.636 16.976 1.00 89.94 191 ALA A C 1
ATOM 1481 O O . ALA A 1 191 ? 4.082 -4.591 16.411 1.00 89.94 191 ALA A O 1
ATOM 1482 N N . ASN A 1 192 ? 5.504 -2.852 16.358 1.00 83.31 192 ASN A N 1
ATOM 1483 C CA . ASN A 1 192 ? 5.991 -3.173 15.024 1.00 83.31 192 ASN A CA 1
ATOM 1484 C C . ASN A 1 192 ? 6.883 -4.426 15.091 1.00 83.31 192 ASN A C 1
ATOM 1486 O O . ASN A 1 192 ? 7.645 -4.582 16.050 1.00 83.31 192 ASN A O 1
ATOM 1490 N N . PRO A 1 193 ? 6.840 -5.316 14.084 1.00 82.50 193 PRO A N 1
ATOM 1491 C CA . PRO A 1 193 ? 7.759 -6.445 14.031 1.00 82.50 193 PRO A CA 1
ATOM 1492 C C . PRO A 1 193 ? 9.213 -5.951 13.956 1.00 82.50 193 PRO A C 1
ATOM 1494 O O . PRO A 1 193 ? 9.451 -4.883 13.388 1.00 82.50 193 PRO A O 1
ATOM 1497 N N . PRO A 1 194 ? 10.210 -6.743 14.396 1.00 75.94 194 PRO A N 1
ATOM 1498 C CA . PRO A 1 194 ? 11.622 -6.362 14.293 1.00 75.94 194 PRO A CA 1
ATOM 1499 C C . PRO A 1 194 ? 12.072 -5.984 12.871 1.00 75.94 194 PRO A C 1
ATOM 1501 O O . PRO A 1 194 ? 12.938 -5.132 12.704 1.00 75.94 194 PRO A O 1
ATOM 1504 N N . SER A 1 195 ? 11.452 -6.566 11.836 1.00 68.94 195 SER A N 1
ATOM 1505 C CA . SER A 1 195 ? 11.713 -6.237 10.426 1.00 68.94 195 SER A CA 1
ATOM 1506 C C . SER A 1 195 ? 11.279 -4.824 10.011 1.00 68.94 195 SER A C 1
ATOM 1508 O O . SER A 1 195 ? 11.630 -4.382 8.923 1.00 68.94 195 SER A O 1
ATOM 1510 N N . PHE A 1 196 ? 10.511 -4.131 10.854 1.00 66.38 196 PHE A N 1
ATOM 1511 C CA . PHE A 1 196 ? 10.034 -2.760 10.661 1.00 66.38 196 PHE A CA 1
ATOM 1512 C C . PHE A 1 196 ? 10.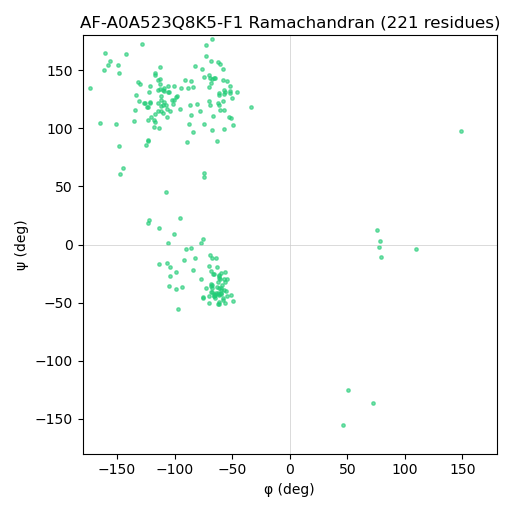472 -1.834 11.806 1.00 66.38 196 PHE A C 1
ATOM 1514 O O . PHE A 1 196 ? 9.841 -0.801 12.033 1.00 66.38 196 PHE A O 1
ATOM 1521 N N . ALA A 1 197 ? 11.518 -2.202 12.552 1.00 64.56 197 ALA A N 1
ATOM 1522 C CA . ALA A 1 197 ? 12.082 -1.329 13.573 1.00 64.56 197 ALA A CA 1
ATOM 1523 C C . ALA A 1 197 ? 12.601 -0.032 12.926 1.00 64.56 197 ALA A C 1
ATOM 1525 O O . ALA A 1 197 ? 13.363 -0.072 11.959 1.00 64.56 197 ALA A O 1
ATOM 1526 N N . ASP A 1 198 ? 12.186 1.108 13.471 1.00 67.50 198 ASP A N 1
ATOM 1527 C CA . ASP A 1 198 ? 12.683 2.432 13.096 1.00 67.50 198 ASP A CA 1
ATOM 1528 C C . ASP A 1 198 ? 13.461 3.013 14.284 1.00 67.50 198 ASP A C 1
ATOM 1530 O O . ASP A 1 198 ? 13.200 2.665 15.436 1.00 67.50 198 ASP A O 1
ATOM 1534 N N . VAL A 1 199 ? 14.424 3.891 14.008 1.00 69.12 199 VAL A N 1
ATOM 1535 C CA . VAL A 1 199 ? 15.183 4.606 15.048 1.00 69.12 199 VAL A CA 1
ATOM 1536 C C . VAL A 1 199 ? 14.273 5.573 15.812 1.00 69.12 199 VAL A C 1
ATOM 1538 O O . VAL A 1 199 ? 14.551 5.893 16.965 1.00 69.12 199 VAL A O 1
ATOM 1541 N N . ASP A 1 200 ? 13.189 6.024 15.177 1.00 73.75 200 ASP A N 1
ATOM 1542 C CA . ASP A 1 200 ? 12.177 6.891 15.768 1.00 73.75 200 ASP A CA 1
ATOM 1543 C C . ASP A 1 200 ? 10.787 6.234 15.679 1.00 73.75 200 ASP A C 1
ATOM 1545 O O . ASP A 1 200 ? 10.165 6.154 14.613 1.00 73.75 200 ASP A O 1
ATOM 1549 N N . GLU A 1 201 ? 10.281 5.767 16.821 1.00 72.81 201 GLU A N 1
ATOM 1550 C CA . GLU A 1 201 ? 8.986 5.085 16.919 1.00 72.81 201 GLU A CA 1
ATOM 1551 C C . GLU A 1 201 ? 7.800 5.964 16.502 1.00 72.81 201 GLU A C 1
ATOM 1553 O O . GLU A 1 201 ? 6.778 5.442 16.044 1.00 72.81 201 GLU A O 1
ATOM 1558 N N . ASP A 1 202 ? 7.916 7.286 16.620 1.00 75.50 202 ASP A N 1
ATOM 1559 C CA . ASP A 1 202 ? 6.873 8.230 16.216 1.00 75.50 202 ASP A CA 1
ATOM 1560 C C . ASP A 1 202 ? 6.951 8.586 14.734 1.00 75.50 202 ASP A C 1
ATOM 1562 O O . ASP A 1 202 ? 6.060 9.252 14.205 1.00 75.50 202 ASP A O 1
ATOM 1566 N N . ARG A 1 203 ? 7.950 8.076 14.017 1.00 75.94 203 ARG A N 1
ATOM 1567 C CA . ARG A 1 203 ? 8.045 8.153 12.553 1.00 75.94 203 ARG A CA 1
ATOM 1568 C C . ARG A 1 203 ? 7.767 6.817 11.876 1.00 75.94 203 ARG A C 1
ATOM 1570 O O . ARG A 1 203 ? 7.455 6.813 10.685 1.00 75.94 203 ARG A O 1
ATOM 1577 N N . ALA A 1 204 ? 7.807 5.730 12.641 1.00 80.38 204 ALA A N 1
ATOM 1578 C CA . ALA A 1 204 ? 7.428 4.394 12.214 1.00 80.38 204 ALA A CA 1
ATOM 1579 C C . ALA A 1 204 ? 5.919 4.268 11.927 1.00 80.38 204 ALA A C 1
ATOM 1581 O O . ALA A 1 204 ? 5.123 5.187 12.157 1.00 80.38 204 ALA A O 1
ATOM 1582 N N . LEU A 1 205 ? 5.520 3.077 11.475 1.00 88.19 205 LEU A N 1
ATOM 1583 C CA . LEU A 1 205 ? 4.123 2.661 11.441 1.00 88.19 205 LEU A CA 1
ATOM 1584 C C . LEU A 1 205 ? 3.530 2.739 12.859 1.00 88.19 205 LEU A C 1
ATOM 1586 O O . LEU A 1 205 ? 4.098 2.205 13.813 1.00 88.19 205 LEU A O 1
ATOM 1590 N N . LYS A 1 206 ? 2.377 3.393 12.999 1.00 92.38 206 LYS A N 1
ATOM 1591 C CA . LYS A 1 206 ? 1.588 3.397 14.233 1.00 92.38 206 LYS A CA 1
ATOM 1592 C C . LYS A 1 206 ? 0.340 2.574 14.009 1.00 92.38 206 LYS A C 1
ATOM 1594 O O . LYS A 1 206 ? -0.441 2.902 13.121 1.00 92.38 206 LYS A O 1
ATOM 1599 N N . VAL A 1 207 ? 0.138 1.549 14.826 1.00 95.50 207 VAL A N 1
ATOM 1600 C CA . VAL A 1 207 ? -1.075 0.731 14.803 1.00 95.50 207 VAL A CA 1
ATOM 1601 C C . VAL A 1 207 ? -1.734 0.807 16.171 1.00 95.50 207 VAL A C 1
ATOM 1603 O O . VAL A 1 207 ? -1.196 0.292 17.149 1.00 95.50 207 VAL A O 1
ATOM 1606 N N . LEU A 1 208 ? -2.877 1.485 16.241 1.00 97.19 208 LEU A N 1
ATOM 1607 C CA . LEU A 1 208 ? -3.636 1.677 17.474 1.00 97.19 208 LEU A CA 1
ATOM 1608 C C . LEU A 1 208 ? -4.925 0.862 17.426 1.00 97.19 208 LEU A C 1
ATOM 1610 O O . LEU A 1 208 ? -5.664 0.917 16.439 1.00 97.19 208 LEU A O 1
ATOM 1614 N N . VAL A 1 209 ? -5.191 0.126 18.501 1.00 98.06 209 VAL A N 1
ATOM 1615 C CA . VAL A 1 209 ? -6.406 -0.669 18.678 1.00 98.06 209 VAL A CA 1
ATOM 1616 C C . VAL A 1 209 ? -7.356 0.098 19.581 1.00 98.06 209 VAL A C 1
ATOM 1618 O O . VAL A 1 209 ? -7.003 0.448 20.704 1.00 98.06 209 VAL A O 1
ATOM 1621 N N . PHE A 1 210 ? -8.572 0.333 19.102 1.00 98.06 210 PHE A N 1
ATOM 1622 C CA . PHE A 1 210 ? -9.652 0.938 19.867 1.00 98.06 210 PHE A CA 1
ATOM 1623 C C . PHE A 1 210 ? -10.804 -0.048 20.019 1.00 98.06 210 PHE A C 1
ATOM 1625 O O . PHE A 1 210 ? -11.090 -0.803 19.093 1.00 98.06 210 PHE A O 1
ATOM 1632 N N . GLN A 1 211 ? -11.509 -0.011 21.145 1.00 97.75 211 GLN A N 1
ATOM 1633 C CA . GLN A 1 211 ? -12.714 -0.807 21.366 1.00 97.75 211 GLN A CA 1
ATOM 1634 C C . GLN A 1 211 ? -13.936 0.101 21.467 1.00 97.75 211 GLN A C 1
ATOM 1636 O O . GLN A 1 211 ? -13.908 1.099 22.188 1.00 97.75 211 GLN A O 1
ATOM 1641 N N . ARG A 1 212 ? -15.019 -0.255 20.765 1.00 97.19 212 ARG A N 1
ATOM 1642 C CA . ARG A 1 212 ? -16.321 0.394 20.940 1.00 97.19 212 ARG A CA 1
ATOM 1643 C C . ARG A 1 212 ? -16.887 -0.009 22.295 1.00 97.19 212 ARG A C 1
ATOM 1645 O O . ARG A 1 212 ? -17.091 -1.196 22.548 1.00 97.19 212 ARG A O 1
ATOM 1652 N N . GLN A 1 213 ? -17.195 0.968 23.134 1.00 94.19 213 GLN A N 1
ATOM 1653 C CA . GLN A 1 213 ? -17.826 0.736 24.428 1.00 94.19 213 GLN A CA 1
ATOM 1654 C C . GLN A 1 213 ? -19.165 -0.003 24.267 1.00 94.19 213 GLN A C 1
ATOM 1656 O O . GLN A 1 213 ? -19.916 0.238 23.316 1.00 94.19 213 GLN A O 1
ATOM 1661 N N . ALA A 1 214 ? -19.449 -0.931 25.184 1.00 84.75 214 ALA A N 1
ATOM 1662 C CA . ALA A 1 214 ? -20.728 -1.633 25.225 1.00 84.75 214 ALA A CA 1
ATOM 1663 C C . ALA A 1 214 ? -21.867 -0.648 25.545 1.00 84.75 214 ALA A C 1
ATOM 1665 O O . ALA A 1 214 ? -21.698 0.271 26.351 1.00 84.75 214 ALA A O 1
ATOM 1666 N N . GLU A 1 215 ? -23.039 -0.838 24.937 1.00 70.19 215 GLU A N 1
ATOM 1667 C CA . GLU A 1 215 ? -24.225 -0.060 25.302 1.00 70.19 215 GLU A CA 1
ATOM 1668 C C . GLU A 1 215 ? -24.567 -0.328 26.777 1.00 70.19 215 GLU A C 1
ATOM 1670 O O . GLU A 1 215 ? -24.772 -1.473 27.175 1.00 70.19 215 GLU A O 1
ATOM 1675 N N . GLY A 1 216 ? -24.572 0.725 27.601 1.00 60.34 216 GLY A N 1
ATOM 1676 C CA . GLY A 1 216 ? -24.839 0.629 29.042 1.00 60.34 216 GLY A CA 1
ATOM 1677 C C . GLY A 1 216 ? -23.637 0.865 29.961 1.00 60.34 216 GLY A C 1
ATOM 1678 O O . GLY A 1 216 ? -23.833 0.951 31.171 1.00 60.34 216 GLY A O 1
ATOM 1679 N N . ALA A 1 217 ? -22.426 1.070 29.431 1.00 54.44 217 ALA A N 1
ATOM 1680 C CA . ALA A 1 217 ? -21.312 1.629 30.204 1.00 54.44 217 ALA A CA 1
ATOM 1681 C C . ALA A 1 217 ? -21.514 3.145 30.410 1.00 54.44 217 ALA A C 1
ATOM 1683 O O . ALA A 1 217 ? -20.753 3.978 29.922 1.00 54.44 217 ALA A O 1
ATOM 1684 N N . ALA A 1 218 ? -22.601 3.520 31.090 1.00 46.34 218 ALA A N 1
ATOM 1685 C CA . ALA A 1 218 ? -22.724 4.851 31.659 1.00 46.34 218 ALA A CA 1
ATOM 1686 C C . ALA A 1 218 ? -21.536 5.069 32.602 1.00 46.34 218 ALA A C 1
ATOM 1688 O O . ALA A 1 218 ? -21.201 4.197 33.403 1.00 46.34 218 ALA A O 1
ATOM 1689 N N . ALA A 1 219 ? -20.894 6.224 32.462 1.00 50.12 219 ALA A N 1
ATOM 1690 C CA . ALA A 1 219 ? -19.720 6.630 33.210 1.00 50.12 219 ALA A CA 1
ATOM 1691 C C . ALA A 1 219 ? -19.899 6.429 34.725 1.00 50.12 219 ALA A C 1
ATOM 1693 O O . ALA A 1 219 ? -20.515 7.242 35.410 1.00 50.12 219 ALA A O 1
ATOM 1694 N N . THR A 1 220 ? -19.304 5.371 35.268 1.00 49.12 220 THR A N 1
ATOM 1695 C CA . THR A 1 220 ? -18.929 5.320 36.682 1.00 49.12 220 THR A CA 1
ATOM 1696 C C . THR A 1 220 ? -17.517 5.871 36.836 1.00 49.12 220 THR A C 1
ATOM 1698 O O . THR A 1 220 ? -16.549 5.123 36.788 1.00 49.12 220 THR A O 1
ATOM 1701 N N . SER A 1 221 ? -17.417 7.189 37.017 1.00 40.53 221 SER A N 1
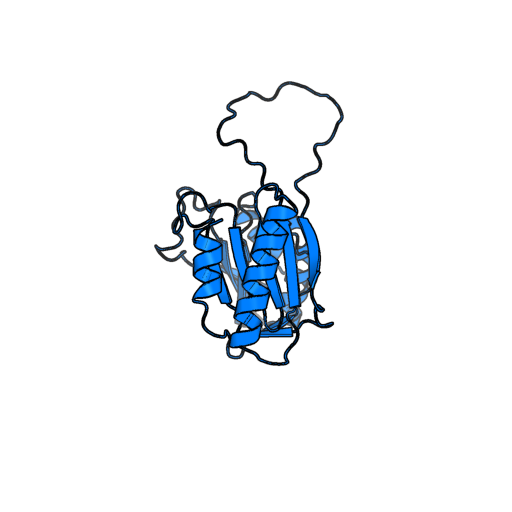ATOM 1702 C CA . SER A 1 221 ? -16.367 7.877 37.792 1.00 40.53 221 SER A CA 1
ATOM 1703 C C . SER A 1 221 ? -16.728 9.366 37.864 1.00 40.53 221 SER A C 1
ATOM 1705 O O . SER A 1 221 ? -17.045 9.941 36.829 1.00 40.53 221 SER A O 1
ATOM 1707 N N . ALA A 1 222 ? -16.673 10.093 38.972 1.00 40.06 222 ALA A N 1
ATOM 1708 C CA . ALA A 1 222 ? -16.400 9.805 40.373 1.00 40.06 222 ALA A CA 1
ATOM 1709 C C . ALA A 1 222 ? -16.960 11.010 41.166 1.00 40.06 222 ALA A C 1
ATOM 1711 O O . ALA A 1 222 ? -17.031 12.114 40.620 1.00 40.06 222 ALA A O 1
ATOM 1712 N N . ALA A 1 223 ? -17.398 10.771 42.403 1.00 36.50 223 ALA A N 1
ATOM 17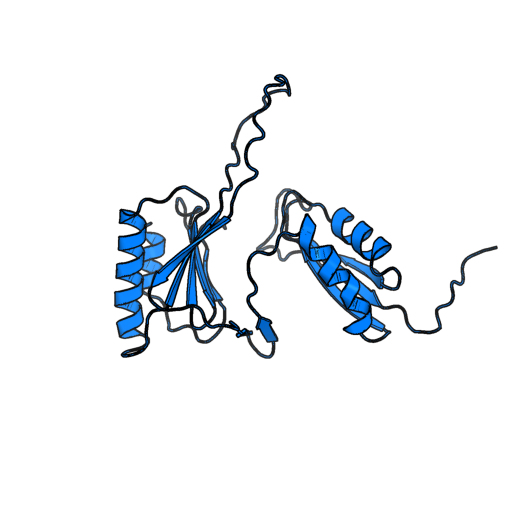13 C CA . ALA A 1 223 ? -17.760 11.814 43.366 1.00 36.50 223 ALA A CA 1
ATOM 1714 C C . ALA A 1 223 ? -16.512 12.484 43.959 1.00 36.50 223 ALA A C 1
ATOM 1716 O O . ALA A 1 223 ? -15.457 11.807 43.996 1.00 36.50 223 ALA A O 1
#

Solvent-accessible surface area (backbone atoms only — not comparable to full-atom values): 13616 Å² total; per-residue (Å²): 102,68,70,59,54,55,47,47,72,68,58,75,78,80,88,42,59,44,78,78,40,62,13,62,80,60,80,37,82,90,32,47,43,38,35,32,35,36,46,58,84,30,36,41,40,37,27,46,54,95,77,55,70,71,58,52,49,54,51,48,54,44,50,50,58,40,42,52,72,66,39,68,94,58,81,66,17,31,33,41,31,41,37,54,58,90,65,78,93,77,70,98,65,82,94,80,81,96,67,98,66,81,76,78,74,62,56,75,48,79,43,84,74,40,73,65,80,64,87,82,32,65,32,51,48,91,94,46,76,44,73,69,67,86,85,82,50,66,97,72,45,45,66,66,54,44,55,43,43,77,83,73,44,58,67,66,32,74,46,80,49,77,46,68,52,50,92,52,46,68,62,60,57,53,55,47,34,55,73,53,34,63,62,42,44,82,74,49,70,61,80,70,56,82,95,59,69,53,99,46,70,55,42,27,71,39,37,39,34,28,32,29,54,49,91,82,73,68,84,89,75,82,135

Sequence (223 aa):
MRALLATIASLPKPTQACRVFHGRGGLHPGHEQWALDFYPPVWLLTSFASVTDDELEQVGKALEARWAELAPGQPLNWVFQHRDEYRPKFSCAPSGGRDGHSPSLGGTENRLMAGSVPAPHIVTEHDARYEVKGSFVASKDYARVVRRLPDLIAPGGHALLALNAPELGPQFLLDLVQQEAPMFTLVERLANPPSFADVDEDRALKVLVFQRQAEGAAATSAA

pLDDT: mean 84.63, std 18.5, range [32.16, 98.5]

Foldseek 3Di:
DVVLLVLLQPDADDDAKDWSDQLCLVPDPPSNQWTWICQPPEIEIEGQDDDDVVRVVSSVVSNVVSCCVNPPPDWHWYKYKYWDPPDPPDDPDDDDDDDPDDDPDTDIDMDTPTDDQDVQRWGDDPNDIDRDDDDDDCVPCVLVVLLCCVVVAAAQGKDKDKDQAQVAFPVVVVVSCCVRPVQKDWDDWDDDPPSQDDPDPRNGMTITMIGRHHPPPDDPDDD